Protein AF-A0A3S5EUR5-F1 (afdb_monomer_lite)

pLDDT: mean 89.79, std 11.23, range [41.84, 97.75]

Sequence (210 aa):
MYKFPDVVNSSYLKILSDLKSNKQFSSDSLAHFIDGAIMNHPILKSRIVEFDEEQHFTPARLSTIKHLKKILPDNYFSTVSNICNDKTYLNNHVLKKHRMKNKIENLPKSFSDFIEWLEQSDEKLSGYICEKNGFRFLGGRMAQRAYYDCLRDTAHLSEKNKDLESPLRFAKKSFEDIEKISFNKIENKRIKEIIVEILQTDYQLSIAST

Secondary structure (DSSP, 8-state):
-----HHHHHHHHHHHHHTT-------S-GGGG--SEEEEETTTEEEEEEEE-GGGSSHHHHHHHHHHTTTS--SSHHHHHHHHT-HHHIIIIIHHHTT--SPPSS--SSHHHHHHHHHHTTPPP-TTTS-BTTB-STTHHHHHHHHHHHHHHTGGGSGGGTTPEEEEEEEHHHHHHHHSS-GGGS-HHHHHHHHHHHHHHHH--PPP--

Foldseek 3Di:
DWDFPPLLVVLLVQLLVLLVFPQQDDPPDLPVPQDAWDDCDPQQHTAGEAEDALLCLELSLLSSLVSVVVPDPVLCSVVSNVSNPPQVCCFPGNCVVLVFDDGDPDRQPGVVSVLVCVVVRPGDDDPQQAADRRGHGGRNNSNVVSSSVSCRQCVCRTPVNVRYDGYHYHYLVVLCVVVVHHSVPDDPVVVVVVVQVSCCPRVVGHDPDD

Radius of gyration: 17.52 Å; chains: 1; bounding box: 38×40×51 Å

Organism: NCBI:txid266748

Structure (mmCIF, N/CA/C/O backbone):
data_AF-A0A3S5EUR5-F1
#
_entry.id   AF-A0A3S5EUR5-F1
#
loop_
_atom_site.group_PDB
_atom_site.id
_atom_site.type_symbol
_atom_site.label_atom_id
_atom_site.label_alt_id
_atom_site.label_comp_id
_atom_site.label_asym_id
_atom_site.label_entity_id
_atom_site.label_seq_id
_atom_site.pdbx_PDB_ins_code
_atom_site.Cartn_x
_atom_site.Cartn_y
_atom_site.Cartn_z
_atom_site.occupancy
_atom_site.B_iso_or_equiv
_atom_site.auth_seq_id
_atom_site.auth_comp_id
_atom_site.auth_asym_id
_atom_site.auth_atom_id
_atom_site.pdbx_PDB_model_num
ATOM 1 N N . MET A 1 1 ? -11.105 -22.950 0.974 1.00 51.12 1 MET A N 1
ATOM 2 C CA . MET A 1 1 ? -11.357 -21.767 0.122 1.00 51.12 1 MET A CA 1
ATOM 3 C C . MET A 1 1 ? -11.939 -20.633 0.961 1.00 51.12 1 MET A C 1
ATOM 5 O O . MET A 1 1 ? -12.799 -20.917 1.796 1.00 51.12 1 MET A O 1
ATOM 9 N N . TYR A 1 2 ? -11.422 -19.408 0.825 1.00 64.81 2 TYR A N 1
ATOM 10 C CA . TYR A 1 2 ? -12.057 -18.197 1.366 1.00 64.81 2 TYR A CA 1
ATOM 11 C C . TYR A 1 2 ? -13.322 -17.904 0.552 1.00 64.81 2 TYR A C 1
ATOM 13 O O . TYR A 1 2 ? -13.341 -18.189 -0.645 1.00 64.81 2 TYR A O 1
ATOM 21 N N . LYS A 1 3 ? -14.377 -17.401 1.197 1.00 80.94 3 LYS A N 1
ATOM 22 C CA . LYS A 1 3 ? -15.653 -17.090 0.545 1.00 80.94 3 LYS A CA 1
ATOM 23 C C . LYS A 1 3 ? -15.911 -15.600 0.721 1.00 80.94 3 LYS A C 1
ATOM 25 O O . LYS A 1 3 ? -16.085 -15.140 1.847 1.00 80.94 3 LYS A O 1
ATOM 30 N N . PHE A 1 4 ? -15.873 -14.877 -0.391 1.00 87.19 4 PHE A N 1
ATOM 31 C CA . PHE A 1 4 ? -16.103 -13.439 -0.448 1.00 87.19 4 PHE A CA 1
ATOM 32 C C . PHE A 1 4 ? -17.384 -13.134 -1.229 1.00 87.19 4 PHE A C 1
ATOM 34 O O . PHE A 1 4 ? -17.758 -13.935 -2.092 1.00 87.19 4 PHE A O 1
ATOM 41 N N . PRO A 1 5 ? -18.014 -11.971 -0.987 1.00 89.06 5 PRO A N 1
ATOM 42 C CA . PRO A 1 5 ? -19.101 -11.474 -1.823 1.00 89.06 5 PRO A CA 1
ATOM 43 C C . PRO A 1 5 ? -18.691 -11.340 -3.298 1.00 89.06 5 PRO A C 1
ATOM 45 O O . PRO A 1 5 ? -17.538 -11.025 -3.608 1.00 89.06 5 PRO A O 1
ATOM 48 N N . ASP A 1 6 ? -19.646 -11.489 -4.217 1.00 90.44 6 ASP A N 1
ATOM 49 C CA . ASP A 1 6 ? -19.386 -11.448 -5.667 1.00 90.44 6 ASP A CA 1
ATOM 50 C C . ASP A 1 6 ? -18.751 -10.139 -6.136 1.00 90.44 6 ASP A C 1
ATOM 52 O O . ASP A 1 6 ? -17.911 -10.137 -7.040 1.00 90.44 6 ASP A O 1
ATOM 56 N N . VAL A 1 7 ? -19.092 -9.023 -5.488 1.00 92.69 7 VAL A N 1
ATOM 57 C CA . VAL A 1 7 ? -18.482 -7.718 -5.771 1.00 92.69 7 VAL A CA 1
ATOM 58 C C . VAL A 1 7 ? -16.978 -7.711 -5.465 1.00 92.69 7 VAL A C 1
ATOM 60 O O . VAL A 1 7 ? -16.194 -7.149 -6.231 1.00 92.69 7 VAL A O 1
ATOM 63 N N . VAL A 1 8 ? -16.553 -8.401 -4.402 1.00 91.75 8 VAL A N 1
ATOM 64 C CA . VAL A 1 8 ? -15.142 -8.532 -4.015 1.00 91.75 8 VAL A CA 1
ATOM 65 C C . VAL A 1 8 ? -14.422 -9.472 -4.980 1.00 91.75 8 VAL A C 1
ATOM 67 O O . VAL A 1 8 ? -13.374 -9.109 -5.509 1.00 91.75 8 VAL A O 1
ATOM 70 N N . ASN A 1 9 ? -15.019 -10.624 -5.307 1.00 90.50 9 ASN A N 1
ATOM 71 C CA . ASN A 1 9 ? -14.461 -11.553 -6.299 1.00 90.50 9 ASN A CA 1
ATOM 72 C C . ASN A 1 9 ? -14.280 -10.875 -7.668 1.00 90.50 9 ASN A C 1
ATOM 74 O O . ASN A 1 9 ? -13.229 -10.994 -8.299 1.00 90.50 9 ASN A O 1
ATOM 78 N N . SER A 1 10 ? -15.275 -10.101 -8.103 1.00 92.44 10 SER A N 1
ATOM 79 C CA . SER A 1 10 ? -15.217 -9.315 -9.340 1.00 92.44 10 SER A CA 1
ATOM 80 C C . SER A 1 10 ? -14.114 -8.256 -9.299 1.00 92.44 10 SER A C 1
ATOM 82 O O . SER A 1 10 ? -13.447 -8.018 -10.307 1.00 92.44 10 SER A O 1
ATOM 84 N N . SER A 1 11 ? -13.899 -7.628 -8.138 1.00 94.06 11 SER A N 1
ATOM 85 C CA . SER A 1 11 ? -12.795 -6.690 -7.916 1.00 94.06 11 SER A CA 1
ATOM 86 C C . SER A 1 11 ? -11.439 -7.389 -8.051 1.00 94.06 11 SER A C 1
ATOM 88 O O . SER A 1 11 ? -10.585 -6.919 -8.802 1.00 94.06 11 SER A O 1
ATOM 90 N N . TYR A 1 12 ? -11.261 -8.567 -7.442 1.00 93.00 12 TYR A N 1
ATOM 91 C CA . TYR A 1 12 ? -10.030 -9.348 -7.585 1.00 93.00 12 TYR A CA 1
ATOM 92 C C . TYR A 1 12 ? -9.741 -9.744 -9.030 1.00 93.00 12 TYR A C 1
ATOM 94 O O . TYR A 1 12 ? -8.594 -9.663 -9.456 1.00 93.00 12 TYR A O 1
ATOM 102 N N . LEU A 1 13 ? -10.752 -10.131 -9.813 1.00 92.44 13 LEU A N 1
ATOM 103 C CA . LEU A 1 13 ? -10.545 -10.471 -11.223 1.00 92.44 13 LEU A CA 1
ATOM 104 C C . LEU A 1 13 ? -10.004 -9.282 -12.029 1.00 92.44 13 LEU A C 1
ATOM 106 O O . LEU A 1 13 ? -9.100 -9.467 -12.845 1.00 92.44 13 LEU A O 1
ATOM 110 N N . LYS A 1 14 ? -10.507 -8.069 -11.768 1.00 95.38 14 LYS A N 1
ATOM 111 C CA . LYS A 1 14 ? -10.005 -6.834 -12.3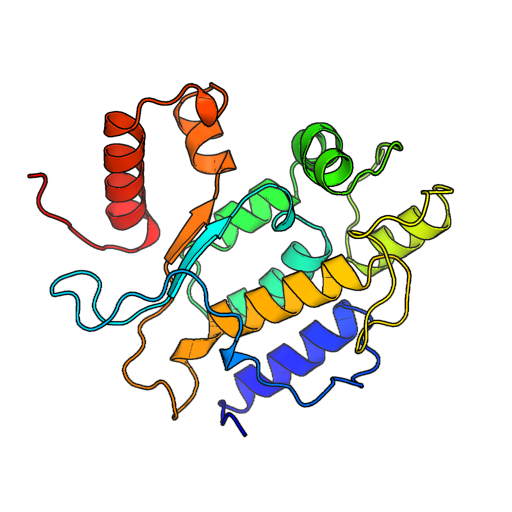92 1.00 95.38 14 LYS A CA 1
ATOM 112 C C . LYS A 1 14 ? -8.590 -6.508 -11.925 1.00 95.38 14 LYS A C 1
ATOM 114 O O . LYS A 1 14 ? -7.729 -6.237 -12.750 1.00 95.38 14 LYS A O 1
ATOM 119 N N . ILE A 1 15 ? -8.332 -6.621 -10.622 1.00 95.31 15 ILE A N 1
ATOM 120 C CA . ILE A 1 15 ? -6.999 -6.420 -10.043 1.00 95.31 15 ILE A CA 1
ATOM 121 C C . ILE A 1 15 ? -5.981 -7.379 -10.664 1.00 95.31 15 ILE A C 1
ATOM 123 O O . ILE A 1 15 ? -4.922 -6.948 -11.101 1.00 95.31 15 ILE A O 1
ATOM 127 N N . LEU A 1 16 ? -6.295 -8.670 -10.750 1.00 94.69 16 LEU A N 1
ATOM 128 C CA . LEU A 1 16 ? -5.403 -9.666 -11.342 1.00 94.69 16 LEU A CA 1
ATOM 129 C C . LEU A 1 16 ? -5.136 -9.398 -12.825 1.00 94.69 16 LEU A C 1
ATOM 131 O O . LEU A 1 16 ? -4.018 -9.626 -13.284 1.00 94.69 16 LEU A O 1
ATOM 135 N N . SER A 1 17 ? -6.136 -8.894 -13.552 1.00 94.81 17 SER A N 1
ATOM 136 C CA . SER A 1 17 ? -5.973 -8.450 -14.938 1.00 94.81 17 SER A CA 1
ATOM 137 C C . SER A 1 17 ? -5.010 -7.263 -15.040 1.00 94.81 17 SER A C 1
ATOM 139 O O . SER A 1 17 ? -4.037 -7.336 -15.785 1.00 94.81 17 SER A O 1
ATOM 141 N N . ASP A 1 18 ? -5.227 -6.205 -14.254 1.00 95.69 18 ASP A N 1
ATOM 142 C CA . ASP A 1 18 ? -4.377 -5.002 -14.248 1.00 95.69 18 ASP A CA 1
ATOM 143 C C . ASP A 1 18 ? -2.941 -5.303 -1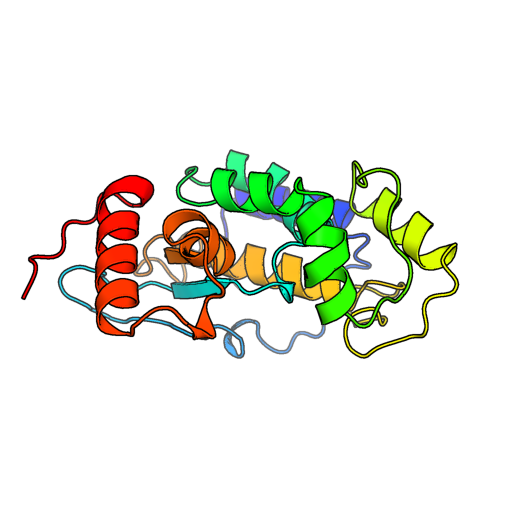3.800 1.00 95.69 18 ASP A C 1
ATOM 145 O O . ASP A 1 18 ? -1.991 -4.653 -14.229 1.00 95.69 18 ASP A O 1
ATOM 149 N N . LEU A 1 19 ? -2.775 -6.318 -12.952 1.00 95.75 19 LEU A N 1
ATOM 150 C CA . LEU A 1 19 ? -1.484 -6.812 -12.489 1.00 95.75 19 LEU A CA 1
ATOM 151 C C . LEU A 1 19 ? -0.822 -7.812 -13.453 1.00 95.75 19 LEU A C 1
ATOM 153 O O . LEU A 1 19 ? 0.157 -8.443 -13.063 1.00 95.75 19 LEU A O 1
ATOM 157 N N . LYS A 1 20 ? -1.339 -7.991 -14.679 1.00 94.50 20 LYS A N 1
ATOM 158 C CA . LYS A 1 20 ? -0.827 -8.942 -15.689 1.00 94.50 20 LYS A CA 1
ATOM 159 C C . LYS A 1 20 ? -0.670 -10.382 -15.155 1.00 94.50 20 LYS A C 1
ATOM 161 O O . LYS A 1 20 ? 0.236 -11.117 -15.546 1.00 94.50 20 LYS A O 1
ATOM 166 N N . SER A 1 21 ? -1.539 -10.811 -14.237 1.00 92.62 21 SER A N 1
ATOM 167 C CA . SER A 1 21 ? -1.465 -12.153 -13.651 1.00 92.62 21 SER A CA 1
ATOM 168 C C . SER A 1 21 ? -1.829 -13.240 -14.662 1.00 92.62 21 SER A C 1
ATOM 170 O O . SER A 1 21 ? -2.816 -13.132 -15.387 1.00 92.62 21 SER A O 1
ATOM 172 N N . ASN A 1 22 ? -1.103 -14.358 -14.623 1.00 89.69 22 ASN A N 1
ATOM 173 C CA . ASN A 1 22 ? -1.458 -15.570 -15.366 1.00 89.69 22 ASN A CA 1
ATOM 174 C C . ASN A 1 22 ? -2.391 -16.510 -14.576 1.00 89.69 22 ASN A C 1
ATOM 176 O O . ASN A 1 22 ? -2.686 -17.611 -15.036 1.00 89.69 22 ASN A O 1
ATOM 180 N N . LYS A 1 23 ? -2.827 -16.095 -13.376 1.00 86.12 23 LYS A N 1
ATOM 181 C CA . LYS A 1 23 ? -3.721 -16.825 -12.461 1.00 86.12 23 LYS A CA 1
ATOM 182 C C . LYS A 1 23 ? -3.199 -18.187 -11.972 1.00 86.12 23 LYS A C 1
ATOM 184 O O . LYS A 1 23 ? -3.934 -18.922 -11.318 1.00 86.12 23 LYS A O 1
ATOM 189 N N . GLN A 1 24 ? -1.935 -18.523 -12.237 1.00 84.00 24 GLN A N 1
ATOM 190 C CA . GLN A 1 24 ? -1.302 -19.761 -11.777 1.00 84.00 24 GLN A CA 1
ATOM 191 C C . GLN A 1 24 ? -0.669 -19.559 -10.397 1.00 84.00 24 GLN A C 1
ATOM 193 O O . GLN A 1 24 ? 0.546 -19.399 -10.269 1.00 84.00 24 GLN A O 1
ATOM 198 N N . PHE A 1 25 ? -1.497 -19.532 -9.357 1.00 74.88 25 PHE A N 1
ATOM 199 C CA . PHE A 1 25 ? -1.026 -19.434 -7.975 1.00 74.88 25 PHE A CA 1
ATOM 200 C C . PHE A 1 25 ? -0.712 -20.825 -7.418 1.00 74.88 25 PHE A C 1
ATOM 202 O O . PHE A 1 25 ? -1.493 -21.756 -7.608 1.00 74.88 25 PHE A O 1
ATOM 209 N N . SER A 1 26 ? 0.406 -20.973 -6.705 1.00 64.31 26 SER A N 1
ATOM 210 C CA . SER A 1 26 ? 0.614 -22.147 -5.853 1.00 64.31 26 SER A CA 1
ATOM 211 C C . SER A 1 26 ? -0.363 -22.068 -4.678 1.00 64.31 26 SER A C 1
ATOM 213 O O . SER A 1 26 ? -0.517 -21.010 -4.071 1.00 64.31 26 SER A O 1
ATOM 215 N N . SER A 1 27 ? -1.040 -23.172 -4.366 1.00 52.69 27 SER A N 1
ATOM 216 C CA . SER A 1 27 ? -2.093 -23.271 -3.342 1.00 52.69 27 SER A CA 1
ATOM 217 C C . SER A 1 27 ? -1.615 -23.081 -1.898 1.00 52.69 27 SER A C 1
ATOM 219 O O . SER A 1 27 ? -2.416 -23.222 -0.972 1.00 52.69 27 SER A O 1
ATOM 221 N N . ASP A 1 28 ? -0.340 -22.759 -1.692 1.00 49.12 28 ASP A N 1
ATOM 222 C CA . ASP A 1 28 ? 0.279 -22.634 -0.378 1.00 49.12 28 ASP A CA 1
ATOM 223 C C . ASP A 1 28 ? -0.150 -21.319 0.283 1.00 49.12 28 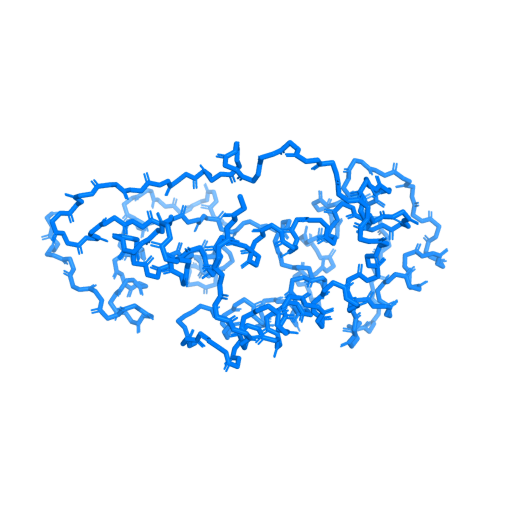ASP A C 1
ATOM 225 O O . ASP A 1 28 ? 0.517 -20.291 0.217 1.00 49.12 28 ASP A O 1
ATOM 229 N N . SER A 1 29 ? -1.354 -21.387 0.855 1.00 43.88 29 SER A N 1
ATOM 230 C CA . SER A 1 29 ? -1.901 -20.615 1.967 1.00 43.88 29 SER A CA 1
ATOM 231 C C . SER A 1 29 ? -1.441 -19.155 2.090 1.00 43.88 29 SER A C 1
ATOM 233 O O . SER A 1 29 ? -0.385 -18.829 2.631 1.00 43.88 29 SER A O 1
ATOM 235 N N . LEU A 1 30 ? -2.361 -18.253 1.742 1.00 44.22 30 LEU A N 1
ATOM 236 C CA . LEU A 1 30 ? -2.322 -16.835 2.116 1.00 44.22 30 LEU A CA 1
ATOM 237 C C . LEU A 1 30 ? -2.186 -16.595 3.629 1.00 44.22 30 LEU A C 1
ATOM 239 O O . LEU A 1 30 ? -1.767 -15.512 4.033 1.00 44.22 30 LEU A O 1
ATOM 243 N N . ALA A 1 31 ? -2.516 -17.589 4.462 1.00 41.84 31 ALA A N 1
ATOM 244 C CA . ALA A 1 31 ? -2.483 -17.462 5.913 1.00 41.84 31 ALA A CA 1
ATOM 245 C C . ALA A 1 31 ? -1.059 -17.341 6.484 1.00 41.84 31 ALA A C 1
ATOM 247 O O . ALA A 1 31 ? -0.905 -16.809 7.576 1.00 41.84 31 ALA A O 1
ATOM 248 N N . HIS A 1 32 ? -0.012 -17.762 5.760 1.00 43.44 32 HIS A N 1
ATOM 249 C CA . HIS A 1 32 ? 1.377 -17.636 6.234 1.00 43.44 32 HIS A CA 1
ATOM 250 C C . HIS A 1 32 ? 1.958 -16.218 6.118 1.00 43.44 32 HIS A C 1
ATOM 252 O O . HIS A 1 32 ? 3.121 -16.009 6.450 1.00 43.44 32 HIS A O 1
ATOM 258 N N . PHE A 1 33 ? 1.179 -15.244 5.637 1.00 50.81 33 PHE A N 1
ATOM 259 C CA . PHE A 1 33 ? 1.692 -13.917 5.293 1.00 50.81 33 PHE A CA 1
ATOM 260 C C . PHE A 1 33 ? 0.893 -12.759 5.895 1.00 50.81 33 PHE A C 1
ATOM 262 O O . PHE A 1 33 ? 1.008 -11.648 5.382 1.00 50.81 33 PHE A O 1
ATOM 269 N N . ILE A 1 34 ? 0.084 -12.977 6.935 1.00 54.31 34 ILE A N 1
ATOM 270 C CA . ILE A 1 34 ? -0.459 -11.866 7.730 1.00 54.31 34 ILE A CA 1
ATOM 271 C C . ILE A 1 34 ? 0.543 -11.590 8.849 1.00 54.31 34 ILE A C 1
ATOM 273 O O . ILE A 1 34 ? 0.586 -12.321 9.834 1.00 54.31 34 ILE A O 1
ATOM 277 N N . ASP A 1 35 ? 1.367 -10.564 8.659 1.00 61.00 35 ASP A N 1
ATOM 278 C CA . ASP A 1 35 ? 2.169 -9.996 9.740 1.00 61.00 35 ASP A CA 1
ATOM 279 C C . ASP A 1 35 ? 1.308 -8.951 10.474 1.00 61.00 35 ASP A C 1
ATOM 281 O O . ASP A 1 35 ? 0.405 -8.365 9.876 1.00 61.00 35 ASP A O 1
ATOM 285 N N . GLY A 1 36 ? 1.527 -8.744 11.775 1.00 78.50 36 GLY A N 1
ATOM 286 C CA . GLY A 1 36 ? 0.859 -7.656 12.509 1.00 78.50 36 GLY A CA 1
ATOM 287 C C . GLY A 1 36 ? -0.635 -7.845 12.829 1.00 78.50 36 GLY A C 1
ATOM 288 O O . GLY A 1 36 ? -1.385 -6.871 12.878 1.00 78.50 36 GLY A O 1
ATOM 289 N N . ALA A 1 37 ? -1.103 -9.071 13.080 1.00 87.25 37 ALA A N 1
ATOM 290 C CA . ALA A 1 37 ? -2.463 -9.289 13.584 1.00 87.25 37 ALA A CA 1
ATOM 291 C C . ALA A 1 37 ? -2.586 -8.933 15.079 1.00 87.25 37 ALA A C 1
ATOM 293 O O . ALA A 1 37 ? -1.812 -9.405 15.912 1.00 87.25 37 ALA A O 1
ATOM 294 N N . ILE A 1 38 ? -3.604 -8.147 15.426 1.00 90.50 38 ILE A N 1
ATOM 295 C CA . ILE A 1 38 ? -4.042 -7.901 16.804 1.00 90.50 38 ILE A CA 1
ATOM 296 C C . ILE A 1 38 ? -5.327 -8.695 17.026 1.00 90.50 38 ILE A C 1
ATOM 298 O O . ILE A 1 38 ? -6.204 -8.678 16.166 1.00 90.50 38 ILE A O 1
ATOM 302 N N . MET A 1 39 ? -5.452 -9.367 18.173 1.00 92.06 39 MET A N 1
ATOM 303 C CA . MET A 1 39 ? -6.626 -10.175 18.522 1.00 92.06 39 MET A CA 1
ATOM 304 C C . MET A 1 39 ? -7.260 -9.678 19.821 1.00 92.06 39 MET A C 1
ATOM 306 O O . MET A 1 39 ? -6.556 -9.460 20.804 1.00 92.06 39 MET A O 1
ATOM 310 N N . ASN A 1 40 ? -8.588 -9.538 19.833 1.00 92.12 40 ASN A N 1
ATOM 311 C CA . ASN A 1 40 ? -9.411 -9.239 21.013 1.00 92.12 40 ASN A CA 1
ATOM 312 C C . ASN A 1 40 ? -8.950 -8.018 21.833 1.00 92.12 40 ASN A C 1
ATOM 314 O O . ASN A 1 40 ? -9.138 -7.969 23.048 1.00 92.12 40 ASN A O 1
ATOM 318 N N . HIS A 1 41 ? -8.345 -7.020 21.187 1.00 92.94 41 HIS A N 1
ATOM 319 C CA . HIS A 1 41 ? -7.937 -5.799 21.873 1.00 92.94 41 HIS A CA 1
ATOM 320 C C . HIS A 1 41 ? -9.177 -4.960 22.243 1.00 92.94 41 HIS A C 1
ATOM 322 O O . HIS A 1 41 ? -10.054 -4.790 21.401 1.00 92.94 41 HIS A O 1
ATOM 328 N N . PRO A 1 42 ? -9.271 -4.363 23.445 1.00 90.81 42 PRO A N 1
ATOM 329 C CA . PRO A 1 42 ? -10.488 -3.669 23.891 1.00 90.81 42 PRO A CA 1
ATOM 330 C C . PRO A 1 42 ? -10.896 -2.487 22.997 1.00 90.81 42 PRO A C 1
ATOM 332 O O . PRO A 1 42 ? -12.077 -2.275 22.751 1.00 90.81 42 PRO A O 1
ATOM 335 N N . ILE A 1 43 ? -9.915 -1.735 22.489 1.00 90.50 43 ILE A N 1
ATOM 336 C CA . ILE A 1 43 ? -10.147 -0.590 21.589 1.00 90.50 43 ILE A CA 1
ATOM 337 C C . ILE A 1 43 ? -10.016 -1.001 20.116 1.00 90.50 43 ILE A C 1
ATOM 339 O O . ILE A 1 43 ? -10.946 -0.865 19.326 1.00 90.50 43 ILE A O 1
ATOM 343 N N . LEU A 1 44 ? -8.852 -1.540 19.741 1.00 91.81 44 LEU A N 1
ATOM 344 C CA . LEU A 1 44 ? -8.557 -1.940 18.370 1.00 91.81 44 LEU A CA 1
ATOM 345 C C . LEU A 1 44 ? -9.324 -3.188 17.910 1.00 91.81 44 LEU A C 1
ATOM 347 O O . LEU A 1 44 ? -9.385 -3.420 16.716 1.00 91.81 44 LEU A O 1
ATOM 351 N N . LYS A 1 45 ? -9.968 -3.976 18.773 1.00 94.06 45 LYS A N 1
ATOM 352 C CA . LYS A 1 45 ? -10.622 -5.246 18.393 1.00 94.06 45 LYS A CA 1
ATOM 353 C C . LYS A 1 45 ? -9.645 -6.197 17.674 1.00 94.06 45 LYS A C 1
ATOM 355 O O . LYS A 1 45 ? -8.428 -6.025 17.761 1.00 94.06 45 LYS A O 1
ATOM 360 N N . SER A 1 46 ? -10.158 -7.230 17.009 1.00 94.62 46 SER A N 1
ATOM 361 C CA . SER A 1 46 ? -9.339 -8.121 16.184 1.00 94.62 46 SER A CA 1
ATOM 362 C C . SER A 1 46 ? -9.169 -7.527 14.785 1.00 94.62 46 SER A C 1
ATOM 364 O O . SER A 1 46 ? -10.166 -7.263 14.120 1.00 94.62 46 SER A O 1
ATOM 366 N N . ARG A 1 47 ? -7.938 -7.280 14.325 1.00 93.69 47 ARG A N 1
ATOM 367 C CA . ARG A 1 47 ? -7.663 -6.729 12.982 1.00 93.69 47 ARG A CA 1
ATOM 368 C C . ARG A 1 47 ? -6.216 -6.922 12.543 1.00 93.69 47 ARG A C 1
ATOM 370 O O . ARG A 1 47 ? -5.346 -7.229 13.352 1.00 93.69 47 ARG A O 1
ATOM 377 N N . ILE A 1 48 ? -5.964 -6.677 11.262 1.00 93.44 48 ILE A N 1
ATOM 378 C CA . ILE A 1 48 ? -4.617 -6.622 10.681 1.00 93.44 48 ILE A CA 1
ATOM 379 C C . ILE A 1 48 ? -4.067 -5.195 10.821 1.00 93.44 48 ILE A C 1
ATOM 381 O O . ILE A 1 48 ? -4.788 -4.228 10.556 1.00 93.44 48 ILE A O 1
ATOM 385 N N . VAL A 1 49 ? -2.801 -5.067 11.222 1.00 93.75 49 VAL A N 1
ATOM 386 C CA . VAL A 1 49 ? -2.064 -3.802 11.311 1.00 93.75 49 VAL A CA 1
ATOM 387 C C . VAL A 1 49 ? -0.789 -3.886 10.481 1.00 93.75 49 VAL A C 1
ATOM 389 O O . VAL A 1 49 ? 0.035 -4.768 10.689 1.00 93.75 49 VAL A O 1
ATOM 392 N N . GLU A 1 50 ? -0.609 -2.941 9.563 1.00 92.62 50 GLU A N 1
ATOM 393 C CA . GLU A 1 50 ? 0.526 -2.908 8.638 1.00 92.62 50 GLU A CA 1
ATOM 394 C C . GLU A 1 50 ? 1.270 -1.575 8.711 1.00 92.62 50 GLU A C 1
ATOM 396 O O . GLU A 1 50 ? 0.663 -0.504 8.784 1.00 92.62 50 GLU A O 1
ATOM 401 N N . PHE A 1 51 ? 2.596 -1.646 8.620 1.00 92.69 51 PHE A N 1
ATOM 402 C CA . PHE A 1 51 ? 3.463 -0.484 8.446 1.00 92.69 51 PHE A CA 1
ATOM 403 C C . PHE A 1 51 ? 4.049 -0.514 7.035 1.00 92.69 51 PHE A C 1
ATOM 405 O O . PHE A 1 51 ? 4.908 -1.336 6.713 1.00 92.69 51 PHE A O 1
ATOM 412 N N . ASP A 1 52 ? 3.566 0.387 6.184 1.00 94.31 52 ASP A N 1
ATOM 413 C CA . ASP A 1 52 ? 3.924 0.419 4.772 1.00 94.31 52 ASP A CA 1
ATOM 414 C C . ASP A 1 52 ? 5.221 1.204 4.558 1.00 94.31 52 ASP A C 1
ATOM 416 O O . ASP A 1 52 ? 5.280 2.423 4.731 1.00 94.31 52 ASP A O 1
ATOM 420 N N . GLU A 1 53 ? 6.268 0.499 4.142 1.00 94.62 53 GLU A N 1
ATOM 421 C CA . GLU A 1 53 ? 7.522 1.087 3.662 1.00 94.62 53 GLU A CA 1
ATOM 422 C C . GLU A 1 53 ? 7.538 1.262 2.129 1.00 94.62 53 GLU A C 1
ATOM 424 O O . GLU A 1 53 ? 6.598 0.897 1.421 1.00 94.62 53 GLU A O 1
ATOM 429 N N . GLU A 1 54 ? 8.660 1.759 1.594 1.00 95.25 54 GLU A N 1
ATOM 430 C CA . GLU A 1 54 ? 8.870 2.089 0.179 1.00 95.25 54 GLU A CA 1
ATOM 431 C C . GLU A 1 54 ? 8.397 0.997 -0.791 1.00 95.25 54 GLU A C 1
ATOM 433 O O . GLU A 1 54 ? 7.824 1.304 -1.834 1.00 95.25 54 GLU A O 1
ATOM 438 N N . GLN A 1 55 ? 8.599 -0.283 -0.453 1.00 93.19 55 GLN A N 1
ATOM 439 C CA . GLN A 1 55 ? 8.240 -1.414 -1.316 1.00 93.19 55 GLN A CA 1
ATOM 440 C C . GLN A 1 55 ? 6.736 -1.575 -1.582 1.00 93.19 55 GLN A C 1
ATOM 442 O O . GLN A 1 55 ? 6.367 -2.366 -2.451 1.00 93.19 55 GLN A O 1
ATOM 447 N N . HIS A 1 56 ? 5.877 -0.892 -0.825 1.00 94.88 56 HIS A N 1
ATOM 448 C CA . HIS A 1 56 ? 4.426 -0.941 -1.002 1.00 94.88 56 HIS A CA 1
ATOM 449 C C . HIS A 1 56 ? 3.915 0.181 -1.914 1.00 94.88 56 HIS A C 1
ATOM 451 O O . HIS A 1 56 ? 2.858 0.037 -2.520 1.00 94.88 56 HIS A O 1
ATOM 457 N N . PHE A 1 57 ? 4.670 1.267 -2.104 1.00 96.75 57 PHE A N 1
ATOM 458 C CA . PHE A 1 57 ? 4.211 2.467 -2.816 1.00 96.75 57 PHE A CA 1
ATOM 459 C C . PHE A 1 57 ? 4.513 2.427 -4.319 1.00 96.75 57 PHE A C 1
ATOM 461 O O . PHE A 1 57 ? 5.200 3.284 -4.870 1.00 96.75 57 PHE A O 1
ATOM 468 N N . THR A 1 58 ? 4.026 1.385 -4.988 1.00 96.06 58 THR A N 1
ATOM 469 C CA . THR A 1 58 ? 4.375 1.066 -6.381 1.00 96.06 58 THR A CA 1
ATOM 470 C C . THR A 1 58 ? 3.215 1.326 -7.353 1.00 96.06 58 THR A C 1
ATOM 472 O O . THR A 1 58 ? 2.052 1.316 -6.938 1.00 96.06 58 THR A O 1
ATOM 475 N N . PRO A 1 59 ? 3.470 1.447 -8.674 1.00 96.56 59 PRO A N 1
ATOM 476 C CA . PRO A 1 59 ? 2.395 1.500 -9.675 1.00 96.56 59 PRO A CA 1
ATOM 477 C C . PRO A 1 59 ? 1.455 0.278 -9.645 1.00 96.56 59 PRO A C 1
ATOM 479 O O . PRO A 1 59 ? 0.264 0.394 -9.953 1.00 96.56 59 PRO A O 1
ATOM 482 N N . ALA A 1 60 ? 1.957 -0.886 -9.206 1.00 96.62 60 ALA A N 1
ATOM 483 C CA . ALA A 1 60 ? 1.135 -2.068 -8.949 1.00 96.62 60 ALA A CA 1
ATOM 484 C C . ALA A 1 60 ? 0.117 -1.793 -7.835 1.00 96.62 60 ALA A C 1
ATOM 486 O O . ALA A 1 60 ? -1.082 -2.008 -8.016 1.00 96.62 60 ALA A O 1
ATOM 487 N N . ARG A 1 61 ? 0.573 -1.245 -6.700 1.00 96.62 61 ARG A N 1
ATOM 488 C CA . ARG A 1 61 ? -0.300 -0.892 -5.575 1.00 96.62 61 ARG A CA 1
ATOM 489 C C . ARG A 1 61 ? -1.337 0.151 -5.973 1.00 96.62 61 ARG A C 1
ATOM 491 O O . ARG A 1 61 ? -2.516 -0.049 -5.685 1.00 96.62 61 ARG A O 1
ATOM 498 N N . LEU A 1 62 ? -0.936 1.195 -6.699 1.00 96.44 62 LEU A N 1
ATOM 499 C CA . LEU A 1 62 ? -1.862 2.204 -7.222 1.00 96.44 62 LEU A CA 1
ATOM 500 C C . LEU A 1 62 ? -2.981 1.570 -8.063 1.00 96.44 62 LEU A C 1
ATOM 502 O O . LEU A 1 62 ? -4.147 1.934 -7.916 1.00 96.44 62 LEU A O 1
ATOM 506 N N . SER A 1 63 ? -2.645 0.585 -8.899 1.00 96.00 63 SER A N 1
ATOM 507 C CA . SER A 1 63 ? -3.627 -0.148 -9.707 1.00 96.00 63 SER A CA 1
ATOM 508 C C . SER A 1 63 ? -4.605 -0.948 -8.838 1.00 96.00 63 SER A C 1
ATOM 510 O O . SER A 1 63 ? -5.808 -0.915 -9.087 1.00 96.00 63 SER A O 1
ATOM 512 N N . THR A 1 64 ? -4.135 -1.582 -7.756 1.00 96.38 64 THR A N 1
ATOM 513 C CA . THR A 1 64 ? -5.035 -2.282 -6.815 1.00 96.38 64 THR A CA 1
ATOM 514 C C . THR A 1 64 ? -6.000 -1.330 -6.107 1.00 96.38 64 THR A C 1
ATOM 516 O O . THR A 1 64 ? -7.197 -1.604 -6.025 1.00 96.38 64 THR A O 1
ATOM 519 N N . ILE A 1 65 ? -5.510 -0.171 -5.659 1.00 95.56 65 ILE A N 1
ATOM 520 C CA . ILE A 1 65 ? -6.296 0.794 -4.884 1.00 95.56 65 ILE A CA 1
ATOM 521 C C . ILE A 1 65 ? -7.470 1.355 -5.693 1.00 95.56 65 ILE A C 1
ATOM 523 O O . ILE A 1 65 ? -8.561 1.526 -5.148 1.00 95.56 65 ILE A O 1
ATOM 527 N N . LYS A 1 66 ? -7.290 1.572 -7.004 1.00 94.94 66 LYS A N 1
ATOM 528 C CA . LYS A 1 66 ? -8.361 2.028 -7.912 1.00 94.94 66 LYS A CA 1
ATOM 529 C C . LYS A 1 66 ? -9.599 1.122 -7.879 1.00 94.94 66 LYS A C 1
ATOM 531 O O . LYS A 1 66 ? -10.713 1.602 -8.090 1.00 94.94 66 LYS A O 1
ATOM 536 N N . HIS A 1 67 ? -9.422 -0.176 -7.631 1.00 95.75 67 HIS A N 1
ATOM 537 C CA . HIS A 1 67 ? -10.532 -1.125 -7.509 1.00 95.75 67 HIS A CA 1
ATOM 538 C C . HIS A 1 67 ? -11.007 -1.281 -6.067 1.00 95.75 67 HIS A C 1
ATOM 540 O O . HIS A 1 67 ? -12.212 -1.346 -5.840 1.00 95.75 67 HIS A O 1
ATOM 546 N N . LEU A 1 68 ? -10.093 -1.275 -5.094 1.00 95.50 68 LEU A N 1
ATOM 547 C CA . LEU A 1 68 ? -10.435 -1.416 -3.675 1.00 95.50 68 LEU A CA 1
ATOM 548 C C . LEU A 1 68 ? -11.281 -0.259 -3.140 1.00 95.50 68 LEU A C 1
ATOM 550 O O . LEU A 1 68 ? -12.246 -0.510 -2.425 1.00 95.50 68 LEU A O 1
ATOM 554 N N . LYS A 1 69 ? -11.020 0.982 -3.570 1.00 94.75 69 LYS A N 1
ATOM 555 C CA . LYS A 1 69 ? -11.830 2.163 -3.206 1.00 94.75 69 LYS A CA 1
ATOM 556 C C . LYS A 1 69 ? -13.316 2.051 -3.578 1.00 94.75 69 LYS A C 1
ATOM 558 O O . LYS A 1 69 ? -14.124 2.835 -3.101 1.00 94.75 69 LYS A O 1
ATOM 563 N N . LYS A 1 70 ? -13.692 1.105 -4.447 1.00 94.12 70 LYS A N 1
ATOM 564 C CA . LYS A 1 70 ? -15.093 0.864 -4.838 1.00 94.12 70 LYS A CA 1
ATOM 565 C C . LYS A 1 70 ? -15.840 -0.045 -3.861 1.00 94.12 70 LYS A C 1
ATOM 567 O O . LYS A 1 70 ? -17.058 -0.134 -3.948 1.00 94.12 70 LYS A O 1
ATOM 572 N N . ILE A 1 71 ? -15.116 -0.764 -3.004 1.00 94.75 71 ILE A N 1
ATOM 573 C CA . ILE A 1 71 ? -15.665 -1.794 -2.109 1.00 94.75 71 ILE A CA 1
ATOM 574 C C . ILE A 1 71 ? -15.264 -1.598 -0.644 1.00 94.75 71 ILE A C 1
ATOM 576 O O . ILE A 1 71 ? -15.732 -2.340 0.213 1.00 94.75 71 ILE A O 1
ATOM 580 N N . LEU A 1 72 ? -14.396 -0.630 -0.356 1.00 94.00 72 LEU A N 1
ATOM 581 C CA . LEU A 1 72 ? -13.877 -0.339 0.973 1.00 94.00 72 LEU A CA 1
ATOM 582 C C . LEU A 1 72 ? -13.883 1.176 1.225 1.00 94.00 72 LEU A C 1
ATOM 584 O O . LEU A 1 72 ? -13.722 1.944 0.270 1.00 94.00 72 LEU A O 1
ATOM 588 N N . PRO A 1 73 ? -14.035 1.608 2.490 1.00 91.62 73 PRO A N 1
ATOM 589 C CA . PRO A 1 73 ? -13.941 3.015 2.857 1.00 91.62 73 PRO A CA 1
ATOM 590 C C . PRO A 1 73 ? -12.529 3.562 2.621 1.00 91.62 73 PRO A C 1
ATOM 592 O O . PRO A 1 73 ? -11.533 2.834 2.656 1.00 91.62 73 PRO A O 1
ATOM 595 N N . ASP A 1 74 ? -12.443 4.869 2.390 1.00 91.12 74 ASP A N 1
ATOM 596 C CA . ASP A 1 74 ? -11.182 5.552 2.108 1.00 91.12 74 ASP A CA 1
ATOM 597 C C . ASP A 1 74 ? -10.468 6.004 3.389 1.00 91.12 74 ASP A C 1
ATOM 599 O O . ASP A 1 74 ? -10.322 7.195 3.637 1.00 91.12 74 ASP A O 1
ATOM 603 N N . ASN A 1 75 ? -10.031 5.043 4.205 1.00 88.31 75 ASN A N 1
ATOM 604 C CA . ASN A 1 75 ? -9.314 5.355 5.447 1.00 88.31 75 ASN A CA 1
ATOM 605 C C . ASN A 1 75 ? -7.848 5.724 5.167 1.00 88.31 75 ASN A C 1
ATOM 607 O O . ASN A 1 75 ? -7.341 6.721 5.653 1.00 88.31 75 ASN A O 1
ATOM 611 N N . TYR A 1 76 ? -7.156 4.933 4.341 1.00 92.25 76 TYR A N 1
ATOM 612 C CA . TYR A 1 76 ? -5.738 5.145 4.007 1.00 92.25 76 TYR A CA 1
ATOM 613 C C . TYR A 1 76 ? -5.466 5.156 2.500 1.00 92.25 76 TYR A C 1
ATOM 615 O O . TYR A 1 76 ? -4.343 5.426 2.063 1.00 92.25 76 TYR A O 1
ATOM 623 N N . PHE A 1 77 ? -6.458 4.844 1.664 1.00 94.88 77 PHE A N 1
ATOM 624 C CA . PHE A 1 77 ? -6.219 4.653 0.238 1.00 94.88 77 PHE A CA 1
ATOM 625 C C . PHE A 1 77 ? -5.856 5.952 -0.475 1.00 94.88 77 PHE A C 1
ATOM 627 O O . PHE A 1 77 ? -5.045 5.920 -1.400 1.00 94.88 77 PHE A O 1
ATOM 634 N N . SER A 1 78 ? -6.431 7.087 -0.083 1.00 94.69 78 SER A N 1
ATOM 635 C CA . SER A 1 78 ? -6.051 8.405 -0.596 1.00 94.69 78 SER A CA 1
ATOM 636 C C . SER A 1 78 ? -4.618 8.764 -0.238 1.00 94.69 78 SER A C 1
ATOM 638 O O . SER A 1 78 ? -3.859 9.122 -1.137 1.00 94.69 78 SER A O 1
ATOM 640 N N . THR A 1 79 ? -4.200 8.538 1.007 1.00 95.12 79 THR A N 1
ATOM 641 C CA . THR A 1 79 ? -2.803 8.704 1.429 1.00 95.12 79 THR A CA 1
ATOM 642 C C . THR A 1 79 ? -1.870 7.857 0.568 1.00 95.12 79 THR A C 1
ATOM 644 O O . THR A 1 79 ? -0.980 8.391 -0.090 1.00 95.12 79 THR A O 1
ATOM 647 N N . VAL A 1 80 ? -2.121 6.550 0.453 1.00 95.94 80 VAL A N 1
ATOM 648 C CA . VAL A 1 80 ? -1.279 5.657 -0.361 1.00 95.94 80 VAL A CA 1
ATOM 649 C C . VAL A 1 80 ? -1.302 6.043 -1.847 1.00 95.94 80 VAL A C 1
ATOM 651 O O . VAL A 1 80 ? -0.264 5.995 -2.507 1.00 95.94 80 VAL A O 1
ATOM 654 N N . SER A 1 81 ? -2.450 6.472 -2.381 1.00 96.38 81 SER A N 1
ATOM 655 C CA . SER A 1 81 ? -2.564 6.942 -3.770 1.00 96.38 81 SER A CA 1
ATOM 656 C C . SER A 1 81 ? -1.724 8.192 -4.017 1.00 96.38 81 SER A C 1
ATOM 658 O O . SER A 1 81 ? -1.058 8.272 -5.046 1.00 96.38 81 SER A O 1
ATOM 660 N N . ASN A 1 82 ? -1.724 9.148 -3.086 1.00 96.56 82 ASN A N 1
ATOM 661 C CA . ASN A 1 82 ? -0.919 10.365 -3.187 1.00 96.56 82 ASN A CA 1
ATOM 662 C C . ASN A 1 82 ? 0.574 10.028 -3.185 1.00 96.56 82 ASN A C 1
ATOM 664 O O . ASN A 1 82 ? 1.309 10.521 -4.034 1.00 96.56 82 ASN A O 1
ATOM 668 N N . ILE A 1 83 ? 1.001 9.112 -2.310 1.00 97.56 83 ILE A N 1
ATOM 669 C CA . ILE A 1 83 ? 2.393 8.648 -2.253 1.00 97.56 83 ILE A CA 1
ATOM 670 C C . ILE A 1 83 ? 2.798 7.958 -3.565 1.00 97.56 83 ILE A C 1
ATOM 672 O O . ILE A 1 83 ? 3.864 8.238 -4.107 1.00 97.56 83 ILE A O 1
ATOM 676 N N . CYS A 1 84 ? 1.945 7.088 -4.116 1.00 97.12 84 CYS A N 1
ATOM 677 C CA . CYS A 1 84 ? 2.225 6.410 -5.388 1.00 97.12 84 CYS A CA 1
ATOM 678 C C . CYS A 1 84 ? 2.281 7.372 -6.589 1.00 97.12 84 CYS A C 1
ATOM 680 O O . CYS A 1 84 ? 2.869 7.027 -7.613 1.00 97.12 84 CYS A O 1
ATOM 682 N N . ASN A 1 85 ? 1.670 8.556 -6.478 1.00 96.88 85 ASN A N 1
ATOM 683 C CA . ASN A 1 85 ? 1.701 9.611 -7.492 1.00 96.88 85 ASN A CA 1
ATOM 684 C C . ASN A 1 85 ? 2.780 10.680 -7.221 1.00 96.88 85 ASN A C 1
ATOM 686 O O . ASN A 1 85 ? 2.825 11.697 -7.910 1.00 96.88 85 ASN A O 1
ATOM 690 N N . ASP A 1 86 ? 3.675 10.467 -6.255 1.00 97.38 86 ASP A N 1
ATOM 691 C CA . ASP A 1 86 ? 4.831 11.331 -6.028 1.00 97.38 86 ASP A CA 1
ATOM 692 C C . ASP A 1 86 ? 6.027 10.828 -6.854 1.00 97.38 86 ASP A C 1
ATOM 694 O O . ASP A 1 86 ? 6.719 9.875 -6.488 1.00 97.38 86 ASP A O 1
ATOM 698 N N . LYS A 1 87 ? 6.294 11.487 -7.992 1.00 97.56 87 LYS A N 1
ATOM 699 C CA . LYS A 1 87 ? 7.418 11.144 -8.884 1.00 97.56 87 LYS A CA 1
ATOM 700 C C . LYS A 1 87 ? 8.770 11.221 -8.181 1.00 97.56 87 LYS A C 1
ATOM 702 O O . LYS A 1 87 ? 9.659 10.411 -8.455 1.00 97.56 87 LYS A O 1
ATOM 707 N N . THR A 1 88 ? 8.941 12.203 -7.301 1.00 97.06 88 THR A N 1
ATOM 708 C CA . THR A 1 88 ? 10.190 12.400 -6.564 1.00 97.06 88 THR A CA 1
ATOM 709 C C . THR A 1 88 ? 10.400 11.240 -5.603 1.00 97.06 88 THR A C 1
ATOM 711 O O . THR A 1 88 ? 11.488 10.662 -5.571 1.00 97.06 88 THR A O 1
ATOM 714 N N . TYR A 1 89 ? 9.353 10.841 -4.881 1.00 97.31 89 TYR A N 1
ATOM 715 C CA . TYR A 1 89 ? 9.414 9.706 -3.968 1.00 97.31 89 TYR A CA 1
ATOM 716 C C . TYR A 1 89 ? 9.615 8.375 -4.699 1.00 97.31 89 TYR A C 1
ATOM 718 O O . TYR A 1 89 ? 10.475 7.584 -4.302 1.00 97.31 89 TYR A O 1
ATOM 726 N N . LEU A 1 90 ? 8.907 8.160 -5.815 1.00 97.12 90 LEU A N 1
ATOM 727 C CA . LEU A 1 90 ? 9.100 6.996 -6.679 1.00 97.12 90 LEU A CA 1
ATOM 728 C C . LEU A 1 90 ? 10.576 6.864 -7.073 1.00 97.12 90 LEU A C 1
ATOM 730 O O . LEU A 1 90 ? 11.213 5.863 -6.747 1.00 97.12 90 LEU A O 1
ATOM 734 N N . ASN A 1 91 ? 11.149 7.901 -7.688 1.00 96.81 91 ASN A N 1
ATOM 735 C CA . ASN A 1 91 ? 12.522 7.872 -8.191 1.00 96.81 91 ASN A CA 1
ATOM 736 C C . ASN A 1 91 ? 13.584 7.761 -7.091 1.00 96.81 91 ASN A C 1
ATOM 738 O O . ASN A 1 91 ? 14.575 7.051 -7.261 1.00 96.81 91 ASN A O 1
ATOM 742 N N . ASN A 1 92 ? 13.417 8.472 -5.976 1.00 95.94 92 ASN A N 1
ATOM 743 C CA . ASN A 1 92 ? 14.477 8.585 -4.973 1.00 95.94 92 ASN A CA 1
ATOM 744 C C . ASN A 1 92 ? 14.413 7.491 -3.893 1.00 95.94 92 ASN A C 1
ATOM 746 O O . ASN A 1 92 ? 15.444 7.180 -3.290 1.00 95.94 92 ASN A O 1
ATOM 750 N N . HIS A 1 93 ? 13.241 6.885 -3.670 1.00 95.94 93 HIS A N 1
ATOM 751 C CA . HIS A 1 93 ? 13.014 5.933 -2.578 1.00 95.94 93 HIS A CA 1
ATOM 752 C C . HIS A 1 93 ? 12.513 4.578 -3.082 1.00 95.94 93 HIS A C 1
ATOM 754 O O . HIS A 1 93 ? 13.180 3.565 -2.864 1.00 95.94 93 HIS A O 1
ATOM 760 N N . VAL A 1 94 ? 11.383 4.544 -3.792 1.00 96.00 94 VAL A N 1
ATOM 761 C CA . VAL A 1 94 ? 10.726 3.289 -4.205 1.00 96.00 94 VAL A CA 1
ATOM 762 C C . VAL A 1 94 ? 11.579 2.517 -5.213 1.00 96.00 94 VAL A C 1
ATOM 764 O O . VAL A 1 94 ? 11.904 1.350 -4.981 1.00 96.00 94 VAL A O 1
ATOM 767 N N . LEU A 1 95 ? 12.014 3.168 -6.299 1.00 94.62 95 LEU A N 1
ATOM 768 C CA . LEU A 1 95 ? 12.840 2.527 -7.326 1.00 94.62 95 LEU A CA 1
ATOM 769 C C . LEU A 1 95 ? 14.159 2.019 -6.729 1.00 94.62 95 LEU A C 1
ATOM 771 O O . LEU A 1 95 ? 14.552 0.867 -6.931 1.00 94.62 95 LEU A O 1
ATOM 775 N N . LYS A 1 96 ? 14.782 2.841 -5.877 1.00 93.62 96 LYS A N 1
ATOM 776 C CA . LYS A 1 96 ? 16.006 2.490 -5.152 1.00 93.62 96 LYS A CA 1
ATOM 777 C C . LYS A 1 96 ? 15.812 1.285 -4.226 1.00 93.62 96 LYS A C 1
ATOM 779 O O . LYS A 1 96 ? 16.657 0.389 -4.225 1.00 93.62 96 LYS A O 1
ATOM 784 N N . LYS A 1 97 ? 14.706 1.210 -3.471 1.00 93.44 97 LYS A N 1
ATOM 785 C CA . LYS A 1 97 ? 14.375 0.052 -2.612 1.00 93.44 97 LYS A CA 1
ATOM 786 C C . LYS A 1 97 ? 14.268 -1.238 -3.430 1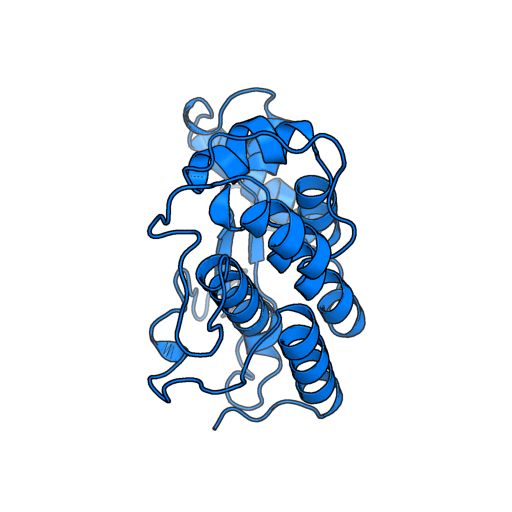.00 93.44 97 LYS A C 1
ATOM 788 O O . LYS A 1 97 ? 14.648 -2.306 -2.954 1.00 93.44 97 LYS A O 1
ATOM 793 N N . HIS A 1 98 ? 13.815 -1.137 -4.675 1.00 91.62 98 HIS A N 1
A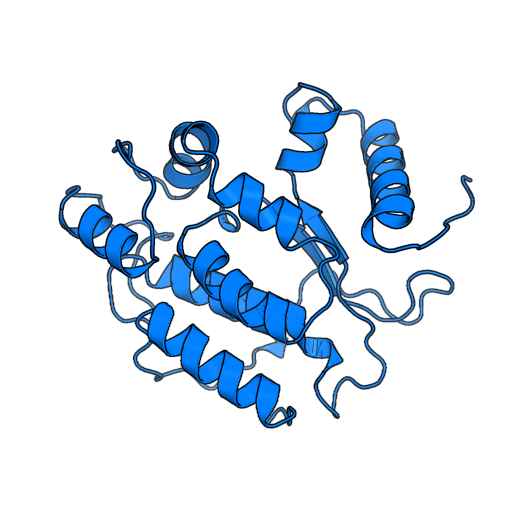TOM 794 C CA . HIS A 1 98 ? 13.724 -2.248 -5.622 1.00 91.62 98 HIS A CA 1
ATOM 795 C C . HIS A 1 98 ? 14.988 -2.488 -6.458 1.00 91.62 98 HIS A C 1
ATOM 797 O O . HIS A 1 98 ? 15.009 -3.399 -7.289 1.00 91.62 98 HIS A O 1
ATOM 803 N N . ARG A 1 99 ? 16.070 -1.753 -6.164 1.00 90.94 99 ARG A N 1
ATOM 804 C CA . ARG A 1 99 ? 17.382 -1.844 -6.822 1.00 90.94 99 ARG A CA 1
ATOM 805 C C . ARG A 1 99 ? 17.359 -1.465 -8.304 1.00 90.94 99 ARG A C 1
ATOM 807 O O . ARG A 1 99 ? 18.225 -1.920 -9.045 1.00 90.94 99 ARG A O 1
ATOM 814 N N . MET A 1 100 ? 16.405 -0.629 -8.699 1.00 92.12 100 MET A N 1
ATOM 815 C CA . MET A 1 100 ? 16.377 -0.007 -10.018 1.00 92.12 100 MET A CA 1
ATOM 816 C C . MET A 1 100 ? 17.287 1.218 -10.031 1.00 92.12 100 MET A C 1
ATOM 818 O O . MET A 1 100 ? 17.343 1.967 -9.048 1.00 92.12 100 MET A O 1
ATOM 822 N N . LYS A 1 101 ? 18.043 1.388 -11.115 1.00 90.06 101 LYS A N 1
ATOM 823 C CA . LYS A 1 101 ? 19.008 2.488 -11.265 1.00 90.06 101 LYS A CA 1
ATOM 824 C C . LYS A 1 101 ? 18.443 3.642 -12.073 1.00 90.06 101 LYS A C 1
ATOM 826 O O . LYS A 1 101 ? 18.786 4.793 -11.800 1.00 90.06 101 LYS A O 1
ATOM 831 N N . ASN A 1 102 ? 17.613 3.331 -13.056 1.00 92.88 102 ASN A N 1
ATOM 832 C CA . ASN A 1 102 ? 17.038 4.314 -13.940 1.00 92.88 102 ASN A CA 1
ATOM 833 C C . ASN A 1 102 ? 15.899 5.045 -13.249 1.00 92.88 102 ASN A C 1
ATOM 835 O O . ASN A 1 102 ? 15.209 4.528 -12.369 1.00 92.88 102 ASN A O 1
ATOM 839 N N . LYS A 1 103 ? 15.746 6.304 -13.644 1.00 94.75 103 LYS A N 1
ATOM 840 C CA . LYS A 1 103 ? 14.678 7.167 -13.166 1.00 94.75 103 LYS A CA 1
ATOM 841 C C . LYS A 1 103 ? 13.610 7.264 -14.232 1.00 94.75 103 LYS A C 1
ATOM 843 O O . LYS A 1 103 ? 13.898 7.297 -15.425 1.00 94.75 103 LYS A O 1
ATOM 848 N N . ILE A 1 104 ? 12.379 7.360 -13.772 1.00 94.88 104 ILE A N 1
ATOM 849 C CA . ILE A 1 104 ? 11.228 7.601 -14.617 1.00 94.88 104 ILE A CA 1
ATOM 850 C C . ILE A 1 104 ? 11.081 9.107 -14.844 1.00 94.88 104 ILE A C 1
ATOM 852 O O . ILE A 1 104 ? 11.065 9.896 -13.892 1.00 94.88 104 ILE A O 1
ATOM 856 N N . GLU A 1 105 ? 10.916 9.501 -16.104 1.00 94.88 105 GLU A N 1
ATOM 857 C CA . GLU A 1 105 ? 10.640 10.888 -16.488 1.00 94.88 105 GLU A CA 1
ATOM 858 C C . GLU A 1 105 ? 9.177 11.277 -16.231 1.00 94.88 105 GLU A C 1
ATOM 860 O O . GLU A 1 105 ? 8.903 12.342 -15.663 1.00 94.88 105 GLU A O 1
ATOM 865 N N . ASN A 1 106 ? 8.250 10.378 -16.585 1.00 95.31 106 ASN A N 1
ATOM 866 C CA . ASN A 1 106 ? 6.800 10.554 -16.495 1.00 95.31 106 ASN A CA 1
ATOM 867 C C . ASN A 1 106 ? 6.162 9.425 -15.689 1.00 95.31 106 ASN A C 1
ATOM 869 O O . ASN A 1 106 ? 6.388 8.259 -15.991 1.00 95.31 106 ASN A O 1
ATOM 873 N N . LEU A 1 107 ? 5.341 9.765 -14.692 1.00 96.00 107 LEU A N 1
ATOM 874 C CA . LEU A 1 107 ? 4.666 8.758 -13.871 1.00 96.00 107 LEU A CA 1
ATOM 875 C C . LEU A 1 107 ? 3.861 7.775 -14.743 1.00 96.00 107 LEU A C 1
ATOM 877 O O . LEU A 1 107 ? 3.077 8.229 -15.583 1.00 96.00 107 LEU A O 1
ATOM 881 N N . PRO A 1 108 ? 4.005 6.454 -14.528 1.00 95.19 108 PRO A N 1
ATOM 882 C CA . PRO A 1 108 ? 3.190 5.459 -15.214 1.00 95.19 108 PRO A CA 1
ATOM 883 C C . PRO A 1 108 ? 1.708 5.670 -14.883 1.00 95.19 108 PRO A C 1
ATOM 885 O O . PRO A 1 108 ? 1.349 5.815 -13.711 1.00 95.19 108 PRO A O 1
ATOM 888 N N . LYS A 1 109 ? 0.822 5.664 -15.886 1.00 92.00 109 LYS A N 1
ATOM 889 C CA . LYS A 1 109 ? -0.630 5.820 -15.658 1.00 92.00 109 LYS A CA 1
ATOM 890 C C . LYS A 1 109 ? -1.269 4.501 -15.225 1.00 92.00 109 LYS A C 1
ATOM 892 O O . LYS A 1 109 ? -2.310 4.489 -14.550 1.00 92.00 109 LYS A O 1
ATOM 897 N N . SER A 1 110 ? -0.633 3.394 -15.594 1.00 93.44 110 SER A N 1
ATOM 898 C CA . SER A 1 110 ? -1.010 2.033 -15.241 1.00 93.44 110 SER A CA 1
ATOM 899 C C . SER A 1 110 ? 0.205 1.206 -14.811 1.00 93.44 110 SER A C 1
ATOM 901 O O . SER A 1 110 ? 1.356 1.589 -15.029 1.00 93.44 110 SER A O 1
ATOM 903 N N . PHE A 1 111 ? -0.045 0.047 -14.198 1.00 95.50 111 PHE A N 1
ATOM 904 C CA . PHE A 1 111 ? 1.025 -0.918 -13.966 1.00 95.50 111 PHE A CA 1
ATOM 905 C C . PHE A 1 111 ? 1.587 -1.476 -15.282 1.00 95.50 111 PHE A C 1
ATOM 907 O O . PHE A 1 111 ? 2.785 -1.722 -15.356 1.00 95.50 111 PHE A O 1
ATOM 914 N N . SER A 1 112 ? 0.770 -1.598 -16.333 1.00 94.19 112 SER A N 1
ATOM 915 C CA . SER A 1 112 ? 1.242 -2.006 -17.661 1.00 94.19 112 SER A CA 1
ATOM 916 C C . SER A 1 112 ? 2.278 -1.040 -18.229 1.00 94.19 112 SER A C 1
ATOM 918 O O . SER A 1 112 ? 3.326 -1.511 -18.659 1.00 94.19 112 SER A O 1
ATOM 920 N N . ASP A 1 113 ? 2.041 0.271 -18.128 1.00 95.38 113 ASP A N 1
ATOM 921 C CA . ASP A 1 113 ? 2.991 1.309 -18.558 1.00 95.38 113 ASP A CA 1
ATOM 922 C C . ASP A 1 113 ? 4.316 1.184 -17.789 1.00 95.38 113 ASP A C 1
ATOM 924 O O . ASP A 1 113 ? 5.400 1.375 -18.333 1.00 95.38 113 ASP A O 1
ATOM 928 N N . PHE A 1 114 ? 4.236 0.852 -16.496 1.00 95.50 114 PHE A N 1
ATOM 929 C CA . PHE A 1 114 ? 5.423 0.646 -15.674 1.00 95.50 114 PHE A CA 1
ATOM 930 C C . PHE A 1 114 ? 6.195 -0.611 -16.091 1.00 95.50 114 PHE A C 1
ATOM 932 O O . PHE A 1 114 ? 7.421 -0.588 -16.081 1.00 95.50 114 PHE A O 1
ATOM 939 N N . ILE A 1 115 ? 5.506 -1.689 -16.481 1.00 93.62 115 ILE A N 1
ATOM 940 C CA . ILE A 1 115 ? 6.157 -2.889 -17.024 1.00 93.62 115 ILE A CA 1
ATOM 941 C C . ILE A 1 115 ? 6.849 -2.590 -18.352 1.00 93.62 115 ILE A C 1
ATOM 943 O O . ILE A 1 115 ? 7.996 -2.982 -18.526 1.00 93.62 115 ILE A O 1
ATOM 947 N N . GLU A 1 116 ? 6.202 -1.850 -19.250 1.00 93.31 116 GLU A N 1
ATOM 948 C CA . GLU A 1 116 ? 6.818 -1.438 -20.517 1.00 93.31 116 GLU A CA 1
ATOM 949 C C . GLU A 1 116 ? 8.081 -0.602 -20.273 1.00 93.31 116 GLU A C 1
ATOM 951 O O . GLU A 1 116 ? 9.118 -0.840 -20.888 1.00 93.31 116 GLU A O 1
ATOM 956 N N . TRP A 1 117 ? 8.038 0.322 -19.307 1.00 95.00 117 TRP A N 1
ATOM 957 C CA . TRP A 1 117 ? 9.225 1.067 -18.893 1.00 95.00 117 TRP A CA 1
ATOM 958 C C . TRP A 1 117 ? 10.317 0.158 -18.307 1.00 95.00 117 TRP A C 1
ATOM 960 O O . TRP A 1 117 ? 11.493 0.332 -18.624 1.00 95.00 117 TRP A O 1
ATOM 970 N N . LEU A 1 118 ? 9.962 -0.824 -17.472 1.00 92.62 118 LEU A N 1
ATOM 971 C CA . LEU A 1 118 ? 10.921 -1.787 -16.916 1.00 92.62 118 LEU A CA 1
ATOM 972 C C . LEU A 1 118 ? 11.626 -2.593 -18.015 1.00 92.62 118 LEU A C 1
ATOM 974 O O . LEU A 1 118 ? 12.835 -2.790 -17.952 1.00 92.62 118 LEU A O 1
ATOM 978 N N . GLU A 1 119 ? 10.881 -3.035 -19.025 1.00 90.38 119 GLU A N 1
ATOM 979 C CA . GLU A 1 119 ? 11.411 -3.800 -20.159 1.00 90.38 119 GLU A CA 1
ATOM 980 C C . GLU A 1 119 ? 12.348 -2.955 -21.035 1.00 90.38 119 GLU A C 1
ATOM 982 O O . GLU A 1 119 ? 13.335 -3.466 -21.560 1.00 90.38 119 GLU A O 1
ATOM 987 N N . GLN A 1 120 ? 12.078 -1.653 -21.157 1.00 91.31 120 GLN A N 1
ATOM 988 C CA . GLN A 1 120 ? 12.889 -0.714 -21.939 1.00 91.31 120 GLN A CA 1
ATOM 989 C C . GLN A 1 120 ? 14.102 -0.167 -21.180 1.00 91.31 120 GLN A C 1
ATOM 991 O O . GLN A 1 120 ? 15.057 0.300 -21.797 1.00 91.31 120 GLN A O 1
ATOM 996 N N . SER A 1 121 ? 14.071 -0.187 -19.848 1.00 87.62 121 SER A N 1
ATOM 997 C CA . SER A 1 121 ? 15.088 0.453 -19.011 1.00 87.62 121 SER A CA 1
ATOM 998 C C . SER A 1 121 ? 16.322 -0.418 -18.754 1.00 87.62 121 SER A C 1
ATOM 1000 O O . SER A 1 121 ? 17.166 -0.012 -17.968 1.00 87.62 121 SER A O 1
ATOM 1002 N N . ASP A 1 122 ? 16.475 -1.581 -19.396 1.00 82.50 122 ASP A N 1
ATOM 1003 C CA . ASP A 1 122 ? 17.631 -2.488 -19.210 1.00 82.50 122 ASP A CA 1
ATOM 1004 C C . ASP A 1 122 ? 17.962 -2.742 -17.718 1.00 82.50 122 ASP A C 1
ATOM 1006 O O . ASP A 1 122 ? 19.116 -2.835 -17.284 1.00 82.50 122 ASP A O 1
ATOM 1010 N N . GLU A 1 123 ? 16.921 -2.786 -16.877 1.00 83.50 123 GLU A N 1
ATOM 1011 C CA . GLU A 1 123 ? 17.083 -2.974 -15.441 1.00 83.50 123 GLU A CA 1
ATOM 1012 C C . GLU A 1 123 ? 17.531 -4.405 -15.146 1.00 83.50 123 GLU A C 1
ATOM 1014 O O . GLU A 1 123 ? 16.940 -5.392 -15.593 1.00 83.50 123 GLU A O 1
ATOM 1019 N N . LYS A 1 124 ? 18.575 -4.545 -14.323 1.00 76.56 124 LYS A N 1
ATOM 1020 C CA . LYS A 1 124 ? 19.054 -5.874 -13.931 1.00 76.56 124 LYS A CA 1
ATOM 1021 C C . LYS A 1 124 ? 18.018 -6.559 -13.054 1.00 76.56 124 LYS A C 1
ATOM 1023 O O . LYS A 1 124 ? 17.606 -6.009 -12.031 1.00 76.56 124 LYS A O 1
ATOM 1028 N N . LEU A 1 125 ? 17.700 -7.812 -13.385 1.00 78.75 125 LEU A N 1
ATOM 1029 C CA . LEU A 1 125 ? 16.859 -8.663 -12.549 1.00 78.75 125 LEU A CA 1
ATOM 1030 C C . LEU A 1 125 ? 17.336 -8.629 -11.093 1.00 78.75 125 LEU A C 1
ATOM 1032 O O . LEU A 1 125 ? 18.467 -8.986 -10.758 1.00 78.75 125 LEU A O 1
ATOM 1036 N N . SER A 1 126 ? 16.438 -8.198 -10.216 1.00 80.81 126 SER A N 1
ATOM 1037 C CA . SER A 1 126 ? 16.639 -8.168 -8.775 1.00 80.81 126 SER A CA 1
ATOM 1038 C C . SER A 1 126 ? 15.571 -9.026 -8.103 1.00 80.81 126 SER A C 1
ATOM 1040 O O . SER A 1 126 ? 14.533 -9.329 -8.693 1.00 80.81 126 SER A O 1
ATOM 1042 N N . GLY A 1 127 ? 15.775 -9.384 -6.833 1.00 78.50 127 GLY A N 1
ATOM 1043 C CA . GLY A 1 127 ? 14.758 -10.107 -6.062 1.00 78.50 127 GLY A CA 1
ATOM 1044 C C . GLY A 1 127 ? 13.413 -9.369 -5.938 1.00 78.50 127 GLY A C 1
ATOM 1045 O O . GLY A 1 127 ? 12.428 -9.994 -5.549 1.00 78.50 127 GLY A O 1
ATOM 1046 N N . TYR A 1 128 ? 13.363 -8.070 -6.262 1.00 78.88 128 TYR A N 1
ATOM 1047 C CA . TYR A 1 128 ? 12.168 -7.225 -6.177 1.00 78.88 128 TYR A CA 1
ATOM 1048 C C . TYR A 1 128 ? 11.455 -6.999 -7.512 1.00 78.88 128 TYR A C 1
ATOM 1050 O O . TYR A 1 128 ? 10.261 -6.723 -7.483 1.00 78.88 128 TYR A O 1
ATOM 1058 N N . ILE A 1 129 ? 12.139 -7.150 -8.649 1.00 85.25 129 ILE A N 1
ATOM 1059 C CA . ILE A 1 129 ? 11.555 -6.951 -9.988 1.00 85.25 129 ILE A CA 1
ATOM 1060 C C . ILE A 1 129 ? 11.573 -8.223 -10.844 1.00 85.25 129 ILE A C 1
ATOM 1062 O O . ILE A 1 129 ? 11.364 -8.153 -12.042 1.00 85.25 129 ILE A O 1
ATOM 1066 N N . CYS A 1 130 ? 11.795 -9.399 -10.262 1.00 87.75 130 CYS A N 1
ATOM 1067 C CA . CYS A 1 130 ? 11.783 -10.661 -10.999 1.00 87.75 130 CYS A CA 1
ATOM 1068 C C . CYS A 1 130 ? 10.376 -11.238 -11.220 1.00 87.75 130 CYS A C 1
ATOM 1070 O O . CYS A 1 130 ? 9.401 -10.840 -10.571 1.00 87.75 130 CYS A O 1
ATOM 1072 N N . GLU A 1 131 ? 10.307 -12.234 -12.102 1.00 89.69 131 GLU A N 1
ATOM 1073 C CA . GLU A 1 131 ? 9.129 -13.078 -12.282 1.00 89.69 131 GLU A CA 1
ATOM 1074 C C . GLU A 1 131 ? 8.754 -13.829 -10.995 1.00 89.69 131 GLU A C 1
ATOM 1076 O O . GLU A 1 131 ? 9.603 -14.1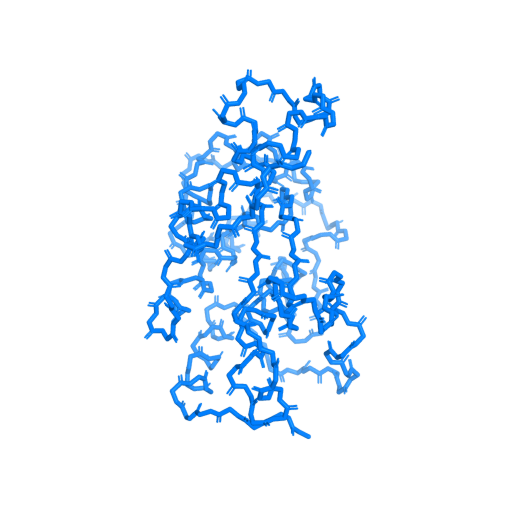83 -10.162 1.00 89.69 131 GLU A O 1
ATOM 1081 N N . LYS A 1 132 ? 7.458 -14.114 -10.839 1.00 89.94 132 LYS A N 1
ATOM 1082 C CA . LYS A 1 132 ? 6.919 -14.943 -9.755 1.00 89.94 132 LYS A CA 1
ATOM 1083 C C . LYS A 1 132 ? 5.824 -15.871 -10.262 1.00 89.94 132 LYS A C 1
ATOM 1085 O O . LYS A 1 132 ? 5.153 -15.589 -11.247 1.00 89.94 132 LYS A O 1
ATOM 1090 N N . ASN A 1 133 ? 5.593 -16.978 -9.557 1.00 86.56 133 ASN A N 1
ATOM 1091 C CA . ASN A 1 133 ? 4.409 -17.799 -9.816 1.00 86.56 133 ASN A CA 1
ATOM 1092 C C . ASN A 1 133 ? 3.143 -16.938 -9.676 1.00 86.56 133 ASN A C 1
ATOM 1094 O O . ASN A 1 133 ? 3.053 -16.104 -8.774 1.00 86.56 133 ASN A O 1
ATOM 1098 N N . GLY A 1 134 ? 2.206 -17.094 -10.609 1.00 87.50 134 GLY A N 1
ATOM 1099 C CA . GLY A 1 134 ? 1.049 -16.209 -10.761 1.00 87.50 134 GLY A CA 1
ATOM 1100 C C . GLY A 1 134 ? 1.321 -14.944 -11.591 1.00 87.50 134 GLY A C 1
ATOM 1101 O O . GLY A 1 134 ? 0.369 -14.308 -12.042 1.00 87.50 134 GLY A O 1
ATOM 1102 N N . PHE A 1 135 ? 2.590 -14.577 -11.809 1.00 90.75 135 PHE A N 1
ATOM 1103 C CA . PHE A 1 135 ? 3.046 -13.311 -12.403 1.00 90.75 135 PHE A CA 1
ATOM 1104 C C . PHE A 1 135 ? 4.375 -13.501 -13.175 1.00 90.75 135 PHE A C 1
ATOM 1106 O O . PHE A 1 135 ? 5.449 -13.093 -12.722 1.00 90.75 135 PHE A O 1
ATOM 1113 N N . ARG A 1 136 ? 4.319 -14.181 -14.327 1.00 87.44 136 ARG A N 1
ATOM 1114 C CA . ARG A 1 136 ? 5.494 -14.538 -15.151 1.00 87.44 136 ARG A CA 1
ATOM 1115 C C . ARG A 1 136 ? 5.900 -13.416 -16.114 1.00 87.44 136 ARG A C 1
ATOM 1117 O O . ARG A 1 136 ? 5.701 -13.533 -17.317 1.00 87.44 136 ARG A O 1
ATOM 1124 N N . PHE A 1 137 ? 6.371 -12.308 -15.554 1.00 88.56 137 PHE A N 1
ATOM 1125 C CA . PHE A 1 137 ? 6.900 -11.146 -16.276 1.00 88.56 137 PHE A CA 1
ATOM 1126 C C . PHE A 1 137 ? 7.798 -10.309 -15.341 1.00 88.56 137 PHE A C 1
ATOM 1128 O O . PHE A 1 137 ? 7.749 -10.462 -14.111 1.00 88.56 137 PHE A O 1
ATOM 1135 N N . LEU A 1 138 ? 8.620 -9.420 -15.909 1.00 89.38 138 LEU A N 1
ATOM 1136 C CA . LEU A 1 138 ? 9.451 -8.478 -15.150 1.00 89.38 138 LEU A CA 1
ATOM 1137 C C . LEU A 1 138 ? 8.557 -7.563 -14.297 1.00 89.38 138 LEU A C 1
ATOM 1139 O O . LEU A 1 138 ? 7.576 -7.027 -14.781 1.00 89.38 138 LEU A O 1
ATOM 1143 N N . GLY A 1 139 ? 8.850 -7.404 -13.008 1.00 90.75 139 GLY A N 1
ATOM 1144 C CA . GLY A 1 139 ? 7.961 -6.729 -12.051 1.00 90.75 139 GLY A CA 1
ATOM 1145 C C . GLY A 1 139 ? 6.921 -7.648 -11.392 1.00 90.75 139 GLY A C 1
ATOM 1146 O O . GLY A 1 139 ? 6.147 -7.194 -10.544 1.00 90.75 139 GLY A O 1
ATOM 1147 N N . GLY A 1 140 ? 6.933 -8.953 -11.686 1.00 91.88 140 GLY A N 1
ATOM 1148 C CA . GLY A 1 140 ? 6.003 -9.932 -11.115 1.00 91.88 140 GLY A CA 1
ATOM 1149 C C . GLY A 1 140 ? 6.006 -9.994 -9.582 1.00 91.88 140 GLY A C 1
ATOM 1150 O O . GLY A 1 140 ? 4.957 -10.157 -8.961 1.00 91.88 140 GLY A O 1
ATOM 1151 N N . ARG A 1 141 ? 7.153 -9.782 -8.922 1.00 90.94 141 ARG A N 1
ATOM 1152 C CA . ARG A 1 141 ? 7.217 -9.679 -7.450 1.00 90.94 141 ARG A CA 1
ATOM 1153 C C . ARG A 1 141 ? 6.514 -8.436 -6.892 1.00 90.94 141 ARG A C 1
ATOM 1155 O O . ARG A 1 141 ? 5.928 -8.529 -5.812 1.00 90.94 141 ARG A O 1
ATOM 1162 N N . MET A 1 142 ? 6.539 -7.307 -7.600 1.00 93.50 142 MET A N 1
ATOM 1163 C CA . MET A 1 142 ? 5.795 -6.101 -7.206 1.00 93.50 142 MET A CA 1
ATOM 1164 C C . MET A 1 142 ? 4.290 -6.336 -7.350 1.00 93.50 142 MET A C 1
ATOM 1166 O O . MET A 1 142 ? 3.534 -6.039 -6.427 1.00 93.50 142 MET A O 1
ATOM 1170 N N . ALA A 1 143 ? 3.873 -6.956 -8.458 1.00 94.50 143 ALA A N 1
ATOM 1171 C CA . ALA A 1 143 ? 2.487 -7.361 -8.685 1.00 94.50 143 ALA A CA 1
ATOM 1172 C C . ALA A 1 143 ? 1.985 -8.327 -7.603 1.00 94.50 143 ALA A C 1
ATOM 1174 O O . ALA A 1 143 ? 0.939 -8.102 -6.999 1.00 94.50 143 ALA A O 1
ATOM 1175 N N . GLN A 1 144 ? 2.773 -9.358 -7.288 1.00 92.44 144 GLN A N 1
ATOM 1176 C CA . GLN A 1 144 ? 2.457 -10.312 -6.228 1.00 92.44 144 GLN A CA 1
ATOM 1177 C C . GLN A 1 144 ? 2.278 -9.623 -4.872 1.00 92.44 144 GLN A C 1
ATOM 1179 O O . GLN A 1 144 ? 1.322 -9.920 -4.159 1.00 92.44 144 GLN A O 1
ATOM 1184 N N . ARG A 1 145 ? 3.176 -8.697 -4.512 1.00 91.62 145 ARG A N 1
ATOM 1185 C CA . ARG A 1 145 ? 3.064 -7.942 -3.258 1.00 91.62 145 ARG A CA 1
ATOM 1186 C C . ARG A 1 145 ? 1.787 -7.108 -3.227 1.00 91.62 145 ARG A C 1
ATOM 1188 O O . ARG A 1 145 ? 1.049 -7.205 -2.256 1.00 91.62 145 ARG A O 1
ATOM 1195 N N . ALA A 1 146 ? 1.496 -6.368 -4.295 1.00 94.94 146 ALA A N 1
ATOM 1196 C CA . ALA A 1 146 ? 0.282 -5.563 -4.386 1.00 94.94 146 ALA A CA 1
ATOM 1197 C C . ALA A 1 146 ? -0.993 -6.423 -4.300 1.00 94.94 146 ALA A C 1
ATOM 1199 O O . ALA A 1 146 ? -1.962 -6.036 -3.649 1.00 94.94 146 ALA A O 1
ATOM 1200 N N . TYR A 1 147 ? -0.985 -7.613 -4.908 1.00 93.50 147 TYR A N 1
ATOM 1201 C CA . TYR A 1 147 ? -2.080 -8.572 -4.782 1.00 93.50 147 TYR A CA 1
ATOM 1202 C C . TYR A 1 147 ? -2.246 -9.069 -3.339 1.00 93.50 147 TYR A C 1
ATOM 1204 O O . TYR A 1 147 ? -3.362 -9.111 -2.833 1.00 93.50 147 TYR A O 1
ATOM 1212 N N . TYR A 1 148 ? -1.158 -9.389 -2.640 1.00 90.38 148 TYR A N 1
ATOM 1213 C CA . TYR A 1 148 ? -1.236 -9.796 -1.235 1.00 90.38 148 TYR A CA 1
ATOM 1214 C C . TYR A 1 148 ? -1.678 -8.661 -0.315 1.00 90.38 148 TYR A C 1
ATOM 1216 O O . TYR A 1 148 ? -2.502 -8.902 0.562 1.00 90.38 148 TYR A O 1
ATOM 1224 N N . ASP A 1 149 ? -1.232 -7.427 -0.557 1.00 92.94 149 ASP A N 1
ATOM 1225 C CA . ASP A 1 149 ? -1.758 -6.255 0.147 1.00 92.94 149 ASP A CA 1
ATOM 1226 C C . ASP A 1 149 ? -3.275 -6.148 -0.038 1.00 92.94 149 ASP A C 1
ATOM 1228 O O . ASP A 1 149 ? -4.001 -5.992 0.937 1.00 92.94 149 ASP A O 1
ATOM 1232 N N . CYS A 1 150 ? -3.768 -6.338 -1.265 1.00 92.69 150 CYS A N 1
ATOM 1233 C CA . CYS A 1 150 ? -5.199 -6.346 -1.561 1.00 92.69 150 CYS A CA 1
ATOM 1234 C C . CYS A 1 150 ? -5.969 -7.419 -0.776 1.00 92.69 150 CYS A C 1
ATOM 1236 O O . CYS A 1 150 ? -7.077 -7.153 -0.305 1.00 92.69 150 CYS A O 1
ATOM 1238 N N . LEU A 1 151 ? -5.400 -8.612 -0.604 1.00 91.06 151 LEU A N 1
ATOM 1239 C CA . LEU A 1 151 ? -6.026 -9.685 0.171 1.00 91.06 151 LEU A CA 1
ATOM 1240 C C . LEU A 1 151 ? -6.070 -9.366 1.666 1.00 91.06 151 LEU A C 1
ATOM 1242 O O . LEU A 1 151 ? -7.060 -9.682 2.320 1.00 91.06 151 LEU A O 1
ATOM 1246 N N . ARG A 1 152 ? -5.046 -8.692 2.200 1.00 91.12 152 ARG A N 1
ATOM 1247 C CA . ARG A 1 152 ? -5.054 -8.197 3.586 1.00 91.12 152 ARG A CA 1
ATOM 1248 C C . ARG A 1 152 ? -6.080 -7.082 3.772 1.00 91.12 152 ARG A C 1
ATOM 1250 O O . ARG A 1 152 ? -6.859 -7.134 4.719 1.00 91.12 152 ARG A O 1
ATOM 1257 N N . ASP A 1 153 ? -6.159 -6.146 2.825 1.00 93.56 153 ASP A N 1
ATOM 1258 C CA . ASP A 1 153 ? -7.110 -5.024 2.855 1.00 93.56 153 ASP A CA 1
ATOM 1259 C C . ASP A 1 153 ? -8.568 -5.492 2.946 1.00 93.56 153 ASP A C 1
ATOM 1261 O O . ASP A 1 153 ? -9.412 -4.850 3.564 1.00 93.56 153 ASP A O 1
ATOM 1265 N N . THR A 1 154 ? -8.857 -6.642 2.340 1.00 93.12 154 THR A N 1
ATOM 1266 C CA . THR A 1 154 ? -10.203 -7.207 2.197 1.00 93.12 154 THR A CA 1
ATOM 1267 C C . THR A 1 154 ? -10.451 -8.415 3.098 1.00 93.12 154 THR A C 1
ATOM 1269 O O . THR A 1 154 ? -11.546 -8.969 3.069 1.00 93.12 154 THR A O 1
ATOM 1272 N N . ALA A 1 155 ? -9.482 -8.823 3.927 1.00 91.56 155 ALA A N 1
ATOM 1273 C CA . ALA A 1 155 ? -9.565 -10.053 4.716 1.00 91.56 155 ALA A CA 1
ATOM 1274 C C . ALA A 1 155 ? -10.819 -10.114 5.603 1.00 91.56 155 ALA A C 1
ATOM 1276 O O . ALA A 1 155 ? -11.435 -11.175 5.702 1.00 91.56 155 ALA A O 1
ATOM 1277 N N . HIS A 1 156 ? -11.216 -8.982 6.189 1.00 92.56 156 HIS A N 1
ATOM 1278 C CA . HIS A 1 156 ? -12.405 -8.828 7.033 1.00 92.56 156 HIS A CA 1
ATOM 1279 C C . HIS A 1 156 ? -13.740 -9.035 6.295 1.00 92.56 156 HIS A C 1
ATOM 1281 O O . HIS A 1 156 ? -14.759 -9.297 6.921 1.00 92.56 156 HIS A O 1
ATOM 1287 N N . LEU A 1 157 ? -13.751 -8.969 4.959 1.00 92.69 157 LEU A N 1
ATOM 1288 C CA . LEU A 1 157 ? -14.955 -9.186 4.147 1.00 92.69 157 LEU A CA 1
ATOM 1289 C C . LEU A 1 157 ? -15.263 -10.673 3.897 1.00 92.69 157 LEU A C 1
ATOM 1291 O O . LEU A 1 157 ? -16.284 -11.000 3.295 1.00 92.69 157 LEU A O 1
ATOM 1295 N N . SER A 1 158 ? -14.375 -11.586 4.297 1.00 90.56 158 SER A N 1
ATOM 1296 C CA . SER A 1 158 ? -14.602 -13.031 4.182 1.00 90.56 158 SER A CA 1
ATOM 1297 C C . SER A 1 158 ? -15.487 -13.522 5.325 1.00 90.56 158 SER A C 1
ATOM 1299 O O . SER A 1 158 ? -15.185 -13.263 6.487 1.00 90.56 158 SER A O 1
ATOM 1301 N N . GLU A 1 159 ? -16.489 -14.359 5.030 1.00 86.94 159 GLU A N 1
ATOM 1302 C CA . GLU A 1 159 ? -17.342 -14.994 6.059 1.00 86.94 159 GLU A CA 1
ATOM 1303 C C . GLU A 1 159 ? -16.525 -15.769 7.111 1.00 86.94 159 GLU A C 1
ATOM 1305 O O . GLU A 1 159 ? -16.925 -15.894 8.267 1.00 86.94 159 GLU A O 1
ATOM 1310 N N . LYS A 1 160 ? -15.348 -16.275 6.723 1.00 86.69 160 LYS A N 1
ATOM 1311 C CA . LYS A 1 160 ? -14.435 -17.002 7.621 1.00 86.69 160 LYS A CA 1
ATOM 1312 C C . LYS A 1 160 ? -13.672 -16.109 8.600 1.00 86.69 160 LYS A C 1
ATOM 1314 O O . LYS A 1 160 ? -13.070 -16.630 9.527 1.00 86.69 160 LYS A O 1
ATOM 1319 N N . ASN A 1 161 ? -13.699 -14.800 8.378 1.00 89.25 161 ASN A N 1
ATOM 1320 C CA . ASN A 1 161 ? -12.979 -13.788 9.141 1.00 89.25 161 ASN A CA 1
ATOM 1321 C C . ASN A 1 161 ? -13.952 -12.752 9.722 1.00 89.25 161 ASN A C 1
ATOM 1323 O O . ASN A 1 161 ? -13.584 -11.595 9.882 1.00 89.25 161 ASN A O 1
ATOM 1327 N N . LYS A 1 162 ? -15.195 -13.156 10.014 1.00 86.75 162 LYS A N 1
ATOM 1328 C CA . LYS A 1 162 ? -16.272 -12.263 10.475 1.00 86.75 162 LYS A CA 1
ATOM 1329 C C . LYS A 1 162 ? -15.942 -11.456 11.738 1.00 86.75 162 LYS A C 1
ATOM 1331 O O . LYS A 1 162 ? -16.577 -10.441 11.985 1.00 86.75 162 LYS A O 1
ATOM 1336 N N . ASP A 1 163 ? -14.975 -11.923 12.525 1.00 90.88 163 ASP A N 1
ATOM 1337 C CA . ASP A 1 163 ? -14.536 -11.265 13.756 1.00 90.88 163 ASP A CA 1
ATOM 1338 C C . ASP A 1 163 ? -13.368 -10.289 13.515 1.00 90.88 163 ASP A C 1
ATOM 1340 O O . ASP A 1 163 ? -12.921 -9.632 14.452 1.00 90.88 163 ASP A O 1
ATOM 1344 N N . LEU A 1 164 ? -12.850 -10.195 12.281 1.00 92.69 164 LEU A N 1
ATOM 1345 C CA . LEU A 1 164 ? -11.855 -9.195 11.904 1.00 92.69 164 LEU A CA 1
ATOM 1346 C C . LEU A 1 164 ? -12.538 -7.885 11.516 1.00 92.69 164 LEU A C 1
ATOM 1348 O O . LEU A 1 164 ? -13.455 -7.861 10.703 1.00 92.69 164 LEU A O 1
ATOM 1352 N N . GLU A 1 165 ? -12.019 -6.787 12.043 1.00 94.19 165 GLU A N 1
ATOM 1353 C CA . GLU A 1 165 ? -12.345 -5.433 11.611 1.00 94.19 165 GLU A CA 1
ATOM 1354 C C . GLU A 1 165 ? -11.471 -5.004 10.425 1.00 94.19 165 GLU A C 1
ATOM 1356 O O . GLU A 1 165 ? -10.449 -5.628 10.107 1.00 94.19 165 GLU A O 1
ATOM 1361 N N . SER A 1 166 ? -11.854 -3.892 9.788 1.00 93.31 166 SER A N 1
ATOM 1362 C CA . SER A 1 166 ? -11.063 -3.275 8.720 1.00 93.31 166 SER A CA 1
ATOM 1363 C C . SER A 1 166 ? -9.610 -3.029 9.168 1.00 93.31 166 SER A C 1
ATOM 1365 O O . SER A 1 166 ? -9.379 -2.572 10.297 1.00 93.31 166 SER A O 1
ATOM 1367 N N . PRO A 1 167 ? -8.620 -3.289 8.292 1.00 94.25 167 PRO A N 1
ATOM 1368 C CA . PRO A 1 167 ? -7.214 -3.152 8.641 1.00 94.25 167 PRO A CA 1
ATOM 1369 C C . PRO A 1 167 ? -6.814 -1.708 8.930 1.00 94.25 167 PRO A C 1
ATOM 1371 O O . PRO A 1 167 ? -7.415 -0.759 8.419 1.00 94.25 167 PRO A O 1
ATOM 1374 N N . LEU A 1 168 ? -5.750 -1.576 9.718 1.00 95.00 168 LEU A N 1
ATOM 1375 C CA . LEU A 1 168 ? -5.027 -0.329 9.934 1.00 95.00 168 LEU A CA 1
ATOM 1376 C C . LEU A 1 168 ? -3.727 -0.377 9.143 1.00 95.00 168 LEU A C 1
ATOM 1378 O O . LEU A 1 168 ? -2.974 -1.344 9.242 1.00 95.00 168 LEU A O 1
ATOM 1382 N N . ARG A 1 169 ? -3.447 0.672 8.382 1.00 94.44 169 ARG A N 1
ATOM 1383 C CA . ARG A 1 169 ? -2.182 0.847 7.676 1.00 94.44 169 ARG A CA 1
ATOM 1384 C C . ARG A 1 169 ? -1.563 2.188 8.032 1.00 94.44 169 ARG A C 1
ATOM 1386 O O . ARG A 1 169 ? -2.240 3.215 8.032 1.00 94.44 169 ARG A O 1
ATOM 1393 N N . PHE A 1 170 ? -0.266 2.163 8.295 1.00 95.38 170 PHE A N 1
ATOM 1394 C CA . PHE A 1 170 ? 0.531 3.330 8.634 1.00 95.38 170 PHE A CA 1
ATOM 1395 C C . PHE A 1 170 ? 1.648 3.469 7.606 1.00 95.38 170 PHE A C 1
ATOM 1397 O O . PHE A 1 170 ? 2.590 2.679 7.581 1.00 95.38 170 PHE A O 1
ATOM 1404 N N . ALA A 1 171 ? 1.544 4.462 6.727 1.00 96.12 171 ALA A N 1
ATOM 1405 C CA . ALA A 1 171 ? 2.560 4.698 5.713 1.00 96.12 171 ALA A CA 1
ATOM 1406 C C . ALA A 1 171 ? 3.769 5.401 6.331 1.00 96.12 171 ALA A C 1
ATOM 1408 O O . ALA A 1 171 ? 3.639 6.515 6.831 1.00 96.12 171 ALA A O 1
ATOM 1409 N N . LYS A 1 172 ? 4.960 4.802 6.228 1.00 96.25 172 LYS A N 1
ATOM 1410 C CA . LYS A 1 172 ? 6.224 5.397 6.693 1.00 96.25 172 LYS A CA 1
ATOM 1411 C C . LYS A 1 172 ? 6.395 6.833 6.191 1.00 96.25 172 LYS A C 1
ATOM 1413 O O . LYS A 1 172 ? 6.756 7.709 6.970 1.00 96.25 172 LYS A O 1
ATOM 1418 N N . LYS A 1 173 ? 6.080 7.083 4.913 1.00 96.00 173 LYS A N 1
ATOM 1419 C CA . LYS A 1 173 ? 6.183 8.423 4.321 1.00 96.00 173 LYS A CA 1
ATOM 1420 C C . LYS A 1 173 ? 5.283 9.446 5.022 1.00 96.00 173 LYS A C 1
ATOM 1422 O O . LYS A 1 173 ? 5.681 10.593 5.133 1.00 96.00 173 LYS A O 1
ATOM 1427 N N . SER A 1 174 ? 4.121 9.052 5.545 1.00 95.88 174 SER A N 1
ATOM 1428 C CA . SER A 1 174 ? 3.251 9.972 6.287 1.00 95.88 174 SER A CA 1
ATOM 1429 C C . SER A 1 174 ? 3.937 10.519 7.538 1.00 95.88 174 SER A C 1
ATOM 1431 O O . SER A 1 174 ? 3.860 11.714 7.789 1.00 95.88 174 SER A O 1
ATOM 1433 N N . PHE A 1 175 ? 4.680 9.689 8.276 1.00 97.50 175 PHE A N 1
ATOM 1434 C CA . PHE A 1 175 ? 5.476 10.153 9.420 1.00 97.50 175 PHE A CA 1
ATOM 1435 C C . PHE A 1 175 ? 6.574 11.129 8.979 1.00 97.50 175 PHE A C 1
ATOM 1437 O O . PHE A 1 175 ? 6.775 12.164 9.607 1.00 97.50 175 PHE A O 1
ATOM 1444 N N . GLU A 1 176 ? 7.263 10.821 7.877 1.00 96.69 176 GLU A N 1
ATOM 1445 C CA . GLU A 1 176 ? 8.309 11.686 7.314 1.00 96.69 176 GLU A CA 1
ATOM 1446 C C . GLU A 1 176 ? 7.738 13.020 6.807 1.00 96.69 176 GLU A C 1
ATOM 1448 O O . GLU A 1 176 ? 8.365 14.068 6.957 1.00 96.69 176 GLU A O 1
ATOM 1453 N N . ASP A 1 177 ? 6.530 13.002 6.244 1.00 95.62 177 ASP A N 1
ATOM 1454 C CA . ASP A 1 177 ? 5.831 14.187 5.757 1.00 95.62 177 ASP A CA 1
ATOM 1455 C C . ASP A 1 177 ? 5.305 15.061 6.903 1.00 95.62 177 ASP A C 1
ATOM 1457 O O . ASP A 1 177 ? 5.294 16.284 6.750 1.00 95.62 177 ASP A O 1
ATOM 1461 N N . ILE A 1 178 ? 4.893 14.471 8.029 1.00 96.12 178 ILE A N 1
ATOM 1462 C CA . ILE A 1 178 ? 4.478 15.201 9.238 1.00 96.12 178 ILE A CA 1
ATOM 1463 C C . ILE A 1 178 ? 5.695 15.872 9.884 1.00 96.12 178 ILE A C 1
ATOM 1465 O O . ILE A 1 178 ? 5.687 17.080 10.108 1.00 96.12 178 ILE A O 1
ATOM 1469 N N . GLU A 1 179 ? 6.770 15.115 10.107 1.00 97.50 179 GLU A N 1
ATOM 1470 C CA . GLU A 1 179 ? 7.931 15.580 10.880 1.00 97.50 179 GLU A CA 1
ATOM 1471 C C . GLU A 1 179 ? 8.990 16.303 10.034 1.00 97.50 179 GLU A C 1
ATOM 1473 O O . GLU A 1 179 ? 9.928 16.892 10.567 1.00 97.50 179 GLU A O 1
ATOM 1478 N N . LYS A 1 180 ? 8.876 16.254 8.701 1.00 97.06 180 LYS A N 1
ATOM 1479 C CA . LYS A 1 180 ? 9.851 16.816 7.744 1.00 97.06 180 LYS A CA 1
ATOM 1480 C C . LYS A 1 180 ? 11.283 16.299 7.941 1.00 97.06 180 LYS A C 1
ATOM 1482 O O . LYS A 1 180 ? 12.249 16.949 7.538 1.00 97.06 180 LYS A O 1
ATOM 1487 N N . ILE A 1 181 ? 11.429 15.106 8.513 1.00 96.81 181 ILE A N 1
ATOM 1488 C CA . ILE A 1 181 ? 12.701 14.410 8.730 1.00 96.81 181 ILE A CA 1
ATOM 1489 C C . ILE A 1 181 ? 12.574 12.939 8.331 1.00 96.81 181 ILE A C 1
ATOM 1491 O O . ILE A 1 181 ? 11.479 12.400 8.209 1.00 96.81 181 ILE A O 1
ATOM 1495 N N . SER A 1 182 ? 13.708 12.269 8.121 1.00 95.12 182 SER A N 1
ATOM 1496 C CA . SER A 1 182 ? 13.729 10.826 7.853 1.00 95.12 182 SER A CA 1
ATOM 1497 C C . SER A 1 182 ? 13.158 10.034 9.031 1.00 95.12 182 SER A C 1
ATOM 1499 O O . SER A 1 182 ? 13.458 10.354 10.181 1.00 95.12 182 SER A O 1
ATOM 1501 N N . PHE A 1 183 ? 12.424 8.952 8.753 1.00 95.25 183 PHE A N 1
ATOM 1502 C CA . PHE A 1 183 ? 11.717 8.174 9.780 1.00 95.25 183 PHE A CA 1
ATOM 1503 C C . PHE A 1 183 ? 12.631 7.694 10.915 1.00 95.25 183 PHE A C 1
ATOM 1505 O O . PHE A 1 183 ? 12.262 7.726 12.082 1.00 95.25 183 PHE A O 1
ATOM 1512 N N . ASN A 1 184 ? 13.864 7.303 10.585 1.00 95.31 184 ASN A N 1
ATOM 1513 C CA . ASN A 1 184 ? 14.856 6.827 11.554 1.00 95.31 184 ASN A CA 1
ATOM 1514 C C . ASN A 1 184 ? 15.376 7.908 12.520 1.00 95.31 184 ASN A C 1
ATOM 1516 O O . ASN A 1 184 ? 16.137 7.581 13.427 1.00 95.31 184 ASN A O 1
ATOM 1520 N N . LYS A 1 185 ? 15.019 9.176 12.302 1.00 97.75 185 LYS A N 1
ATOM 1521 C CA . LYS A 1 185 ? 15.342 10.305 13.181 1.00 97.75 185 LYS A CA 1
ATOM 1522 C C . LYS A 1 185 ? 14.163 10.723 14.061 1.00 97.75 185 LYS A C 1
ATOM 1524 O O . LYS A 1 185 ? 14.345 11.591 14.906 1.00 97.75 185 LYS A O 1
ATOM 1529 N N . ILE A 1 186 ? 12.979 10.147 13.857 1.00 97.56 186 ILE A N 1
ATOM 1530 C CA . ILE A 1 186 ? 11.795 10.456 14.658 1.00 97.56 186 ILE A CA 1
ATOM 1531 C C . ILE A 1 186 ? 11.903 9.695 15.979 1.00 97.56 186 ILE A C 1
ATOM 1533 O O . ILE A 1 186 ? 12.148 8.488 16.001 1.00 97.56 186 ILE A O 1
ATOM 1537 N N . GLU A 1 187 ? 11.720 10.394 17.095 1.00 97.62 187 GLU A N 1
ATOM 1538 C CA . GLU A 1 187 ? 11.740 9.764 18.411 1.00 97.62 187 GLU A CA 1
ATOM 1539 C C . GLU A 1 187 ? 10.574 8.781 18.580 1.00 97.62 187 GLU A C 1
ATOM 1541 O O . GLU A 1 187 ? 9.438 9.062 18.197 1.00 97.62 187 GLU A O 1
ATOM 1546 N N . ASN A 1 188 ? 10.819 7.652 19.251 1.00 96.19 188 ASN A N 1
ATOM 1547 C CA . ASN A 1 188 ? 9.791 6.631 19.497 1.00 96.19 188 ASN A CA 1
ATOM 1548 C C . ASN A 1 188 ? 8.538 7.184 20.190 1.00 96.19 188 ASN A C 1
ATOM 1550 O O . ASN A 1 188 ? 7.435 6.703 19.936 1.00 96.19 188 ASN A O 1
ATOM 1554 N N . LYS A 1 189 ? 8.697 8.178 21.075 1.00 96.88 189 LYS A N 1
ATOM 1555 C CA . LYS A 1 189 ? 7.563 8.853 21.715 1.00 96.88 189 LYS A CA 1
ATOM 1556 C C . LYS A 1 189 ? 6.698 9.555 20.666 1.00 96.88 189 LYS A C 1
ATOM 1558 O O . LYS A 1 189 ? 5.496 9.312 20.623 1.00 96.88 189 LYS A O 1
ATOM 1563 N N . ARG A 1 190 ? 7.320 10.327 19.771 1.00 97.19 190 ARG A N 1
ATOM 1564 C CA . ARG A 1 190 ? 6.618 11.039 18.702 1.00 97.19 190 ARG A CA 1
ATOM 1565 C C . ARG A 1 190 ? 5.968 10.088 17.696 1.00 97.19 190 ARG A C 1
ATOM 1567 O O . ARG A 1 190 ? 4.839 10.323 17.289 1.00 97.19 190 ARG A O 1
ATOM 1574 N N . ILE A 1 191 ? 6.610 8.963 17.369 1.00 96.62 191 ILE A N 1
ATOM 1575 C CA . ILE A 1 191 ? 5.999 7.915 16.528 1.00 96.62 191 ILE A CA 1
ATOM 1576 C C . ILE A 1 191 ? 4.672 7.428 17.131 1.00 96.62 191 ILE A C 1
ATOM 1578 O O . ILE A 1 191 ? 3.689 7.286 16.406 1.00 96.62 191 ILE A O 1
ATOM 1582 N N . LYS A 1 192 ? 4.616 7.192 18.450 1.00 95.19 192 LYS A N 1
ATOM 1583 C CA . LYS A 1 192 ? 3.375 6.774 19.128 1.00 95.19 192 LYS A CA 1
ATOM 1584 C C . LYS A 1 192 ? 2.295 7.850 19.063 1.00 95.19 192 LYS A C 1
ATOM 1586 O O . LYS A 1 192 ? 1.142 7.517 18.814 1.00 95.19 192 LYS A O 1
ATOM 1591 N N . GLU A 1 193 ? 2.665 9.111 19.264 1.00 96.12 193 GLU A N 1
ATOM 1592 C CA . GLU A 1 193 ? 1.738 10.244 19.163 1.00 96.12 193 GLU A CA 1
ATOM 1593 C C . GLU A 1 193 ? 1.145 10.347 17.752 1.00 96.12 193 GLU A C 1
ATOM 1595 O O . GLU A 1 193 ? -0.073 10.379 17.614 1.00 96.12 193 GLU A O 1
ATOM 1600 N N . ILE A 1 194 ? 1.975 10.260 16.706 1.00 96.25 194 ILE A N 1
ATOM 1601 C CA . ILE A 1 194 ? 1.516 10.262 15.306 1.00 96.25 194 ILE A CA 1
ATOM 1602 C C . ILE A 1 194 ? 0.583 9.077 15.020 1.00 96.25 194 ILE A C 1
ATOM 1604 O O . ILE A 1 194 ? -0.419 9.233 14.329 1.00 96.25 194 ILE A O 1
ATOM 1608 N N . ILE A 1 195 ? 0.874 7.884 15.551 1.00 95.31 195 ILE A N 1
ATOM 1609 C CA . ILE A 1 195 ? -0.026 6.727 15.409 1.00 95.31 195 ILE A CA 1
ATOM 1610 C C . ILE A 1 195 ? -1.398 7.037 16.017 1.00 95.31 195 ILE A C 1
ATOM 1612 O O . ILE A 1 195 ? -2.412 6.733 15.394 1.00 95.31 195 ILE A O 1
ATOM 1616 N N . VAL A 1 196 ? -1.446 7.641 17.208 1.00 94.75 196 VAL A N 1
ATOM 1617 C CA . VAL A 1 196 ? -2.709 8.031 17.856 1.00 94.75 196 VAL A CA 1
ATOM 1618 C C . VAL A 1 196 ? -3.435 9.106 17.045 1.00 94.75 196 VAL A C 1
ATOM 1620 O O . VAL A 1 196 ? -4.641 8.979 16.846 1.00 94.75 196 VAL A O 1
ATOM 1623 N N . GLU A 1 197 ? -2.718 10.107 16.529 1.00 94.50 197 GLU A N 1
ATOM 1624 C CA . GLU A 1 197 ? -3.271 11.138 15.640 1.00 94.50 197 GLU A CA 1
ATOM 1625 C C . GLU A 1 197 ? -3.926 10.499 14.404 1.00 94.50 197 GLU A C 1
ATOM 1627 O O . GLU A 1 197 ? -5.108 10.722 14.159 1.00 94.50 197 GLU A O 1
ATOM 1632 N N . ILE A 1 198 ? -3.211 9.615 13.694 1.00 94.25 198 ILE A N 1
ATOM 1633 C CA . ILE A 1 198 ? -3.724 8.893 12.515 1.00 94.25 198 ILE A CA 1
ATOM 1634 C C . ILE A 1 198 ? -4.943 8.035 12.874 1.00 94.25 198 ILE A C 1
ATOM 1636 O O . ILE A 1 198 ? -5.927 7.999 12.139 1.00 94.25 198 ILE A O 1
ATOM 1640 N N . LEU A 1 199 ? -4.909 7.325 14.005 1.00 94.00 199 LEU A N 1
ATOM 1641 C CA . LEU A 1 199 ? -6.044 6.518 14.460 1.00 94.00 199 LEU A CA 1
ATOM 1642 C C . LEU A 1 199 ? -7.301 7.362 14.671 1.00 94.00 199 LEU A C 1
ATOM 1644 O O . LEU A 1 199 ? -8.395 6.922 14.316 1.00 94.00 199 LEU A O 1
ATOM 1648 N N . GLN A 1 200 ? -7.150 8.574 15.196 1.00 92.25 200 GLN A N 1
ATOM 1649 C CA . GLN A 1 200 ? -8.259 9.496 15.403 1.00 92.25 200 GLN A CA 1
ATOM 1650 C C . GLN A 1 200 ? -8.758 10.094 14.083 1.00 92.25 200 GLN A C 1
ATOM 1652 O O . GLN A 1 200 ? -9.966 10.091 13.844 1.00 92.25 200 GLN A O 1
ATOM 1657 N N . THR A 1 201 ? -7.862 10.581 13.221 1.00 90.06 201 THR A N 1
ATOM 1658 C CA . THR A 1 201 ? -8.238 11.301 11.993 1.00 90.06 201 THR A CA 1
ATOM 1659 C C . THR A 1 201 ? -8.731 10.376 10.890 1.00 90.06 201 THR A C 1
ATOM 1661 O O . THR A 1 201 ? -9.769 10.640 10.285 1.00 90.06 201 THR A O 1
ATOM 1664 N N . ASP A 1 202 ? -8.014 9.280 10.650 1.00 90.56 202 ASP A N 1
ATOM 1665 C CA . ASP A 1 202 ? -8.188 8.447 9.456 1.00 90.56 202 ASP A CA 1
ATOM 1666 C C . ASP A 1 202 ? -9.093 7.242 9.738 1.00 90.56 202 ASP A C 1
ATOM 1668 O O . ASP A 1 202 ? -9.739 6.707 8.836 1.00 90.56 202 ASP A O 1
ATOM 1672 N N . TYR A 1 203 ? -9.157 6.809 11.003 1.00 92.00 203 TYR A N 1
ATOM 1673 C CA . TYR A 1 203 ? -9.897 5.612 11.417 1.00 92.00 203 TYR A CA 1
ATOM 1674 C C . TYR A 1 203 ? -11.012 5.881 12.430 1.00 92.00 203 TYR A C 1
ATOM 1676 O O . TYR A 1 203 ? -11.750 4.950 12.752 1.00 92.00 203 TYR A O 1
ATOM 1684 N N . GLN A 1 204 ? -11.155 7.119 12.920 1.00 90.69 204 GLN A N 1
ATOM 1685 C CA . GLN A 1 204 ? -12.159 7.507 13.922 1.00 90.69 204 GLN A CA 1
ATOM 1686 C C . GLN A 1 204 ? -12.082 6.661 15.209 1.00 90.69 204 GLN A C 1
ATOM 1688 O O . GLN A 1 204 ? -13.094 6.341 15.834 1.00 90.69 204 GLN A O 1
ATOM 1693 N N . LEU A 1 205 ? -10.866 6.274 15.607 1.00 90.75 205 LEU A N 1
ATOM 1694 C CA . LEU A 1 205 ? -10.586 5.495 16.810 1.00 90.75 205 LEU A CA 1
ATOM 1695 C C . LEU A 1 205 ? -9.929 6.372 17.876 1.00 90.75 205 LEU A C 1
ATOM 1697 O O . LEU A 1 205 ? -8.784 6.798 17.737 1.00 90.75 205 LEU A O 1
ATOM 1701 N N . SER A 1 206 ? -10.634 6.577 18.986 1.00 84.88 206 SER A N 1
ATOM 1702 C CA . SER A 1 206 ? -10.102 7.297 20.142 1.00 84.88 206 SER A CA 1
ATOM 1703 C C . SER A 1 206 ? -9.366 6.347 21.084 1.00 84.88 206 SER A C 1
ATOM 1705 O O . SER A 1 206 ? -9.969 5.456 21.682 1.00 84.88 206 SER A O 1
ATOM 1707 N N . ILE A 1 207 ? -8.062 6.561 21.249 1.00 80.00 207 ILE A N 1
ATOM 1708 C CA . ILE A 1 207 ? -7.258 5.944 22.308 1.00 80.00 207 ILE A CA 1
ATOM 1709 C C . ILE A 1 207 ? -7.018 7.008 23.379 1.00 80.00 207 ILE A C 1
ATOM 1711 O O . ILE A 1 207 ? -6.593 8.115 23.056 1.00 80.00 207 ILE A O 1
ATOM 1715 N N . ALA A 1 208 ? -7.312 6.690 24.641 1.00 68.88 208 ALA A N 1
ATOM 1716 C CA . ALA A 1 208 ? -6.961 7.568 25.751 1.00 68.88 208 ALA A CA 1
ATOM 1717 C C . ALA A 1 208 ? -5.431 7.664 25.848 1.00 68.88 208 ALA A C 1
ATOM 1719 O O . ALA A 1 208 ? -4.759 6.637 25.947 1.00 68.88 208 ALA A O 1
ATOM 1720 N N . SER A 1 209 ? -4.889 8.880 25.798 1.00 55.47 209 SER A N 1
ATOM 1721 C CA . SER A 1 209 ? -3.457 9.117 25.975 1.00 55.47 209 SER A CA 1
ATOM 1722 C C . SER A 1 209 ? -3.057 8.734 27.404 1.00 55.47 209 SER A C 1
ATOM 1724 O O . SER A 1 209 ? -3.430 9.429 28.347 1.00 55.47 209 SER A O 1
ATOM 1726 N N . THR A 1 210 ? -2.351 7.614 27.565 1.00 50.44 210 THR A N 1
ATOM 1727 C CA . THR A 1 210 ? -1.654 7.236 28.810 1.00 50.44 210 THR A CA 1
ATOM 1728 C C . THR A 1 210 ? -0.234 7.759 28.818 1.00 50.44 210 THR A C 1
ATOM 1730 O O . THR A 1 210 ? 0.447 7.551 27.784 1.00 50.44 210 THR A O 1
#